Protein AF-A0A099NSU1-F1 (afdb_monomer_lite)

Foldseek 3Di:
DDDDPDPPPPVLLVVLLVLLQCQQQVFDQPDPDPPRSDPSLVVLLVLQPPLVPDDDFLEADEPNSVSSLLSNLVCLLSRNHPSSCVSVLVSLLVCLLRLLRHDYDDCPVVPPPPADSLLQSLLSSLLSNVSNCVSPVVCLVVNLVSLLSSLVPQDPVDPSSVRNVNSNVVNCVVPVVNDDPSSVVSNVVD

Sequence (190 aa):
MDYIGLPNINTRAAAWNKFAQLCANQTSADSRSNKSVGSSFQILFSKLRYSNGIINDGEILKNPELNVLFSICDNCSKFKNECQVDELFPVLIKYLVNSPNFSFRSVSNFKDQDLTPWTKLTNVLTLGLISLAENFPKFGELLLNAFYDYISNLDTDQLYHQFSLVGFLQALIKSPSAINEDVFKLVNSK

Secondary structure (DSSP, 8-state):
---S------HHHHHHHHHHHHHHHHS-TT--STT-S-HHHHHHHTTSGGGGT---TTPEEPHHHHHHHHHHHTTGGG---HHHHHHHHHHHHHHHHHGGG-EES-GGGG-STT--HHHHHHHHHHHHHHHHHHH-GGGHHHHHHHHHHHHHT--TTSHHHHHHHHHHHHHHHH-GGG--HHHHHHHTT-

Radius of gyration: 16.7 Å; chains: 1; bounding box: 51×33×43 Å

Structure (mmCIF, N/CA/C/O backbone):
data_AF-A0A099NSU1-F1
#
_entry.id   AF-A0A099NSU1-F1
#
loop_
_atom_site.group_PDB
_atom_site.id
_atom_site.type_symbol
_atom_site.label_atom_id
_atom_site.label_alt_id
_atom_site.label_comp_id
_atom_site.label_asym_id
_atom_site.label_entity_id
_atom_site.label_seq_id
_atom_site.pdbx_PDB_ins_code
_atom_site.Cartn_x
_atom_site.Cartn_y
_atom_site.Cartn_z
_atom_site.occupancy
_atom_site.B_iso_or_equiv
_atom_site.auth_seq_id
_atom_site.auth_comp_id
_atom_site.auth_asym_id
_atom_site.auth_atom_id
_atom_site.pdbx_PDB_model_num
ATOM 1 N N . MET A 1 1 ? 33.351 1.392 5.959 1.00 33.09 1 MET A N 1
ATOM 2 C CA . MET A 1 1 ? 33.104 0.129 6.677 1.00 33.09 1 MET A CA 1
ATOM 3 C C . MET A 1 1 ? 32.834 0.500 8.116 1.00 33.09 1 MET A C 1
ATOM 5 O O . MET A 1 1 ? 33.777 0.883 8.792 1.00 33.09 1 MET A O 1
ATOM 9 N N . ASP A 1 2 ? 31.576 0.446 8.548 1.00 31.31 2 ASP A N 1
ATOM 10 C CA . ASP A 1 2 ? 31.235 0.640 9.957 1.00 31.31 2 ASP A CA 1
ATOM 11 C C . ASP A 1 2 ? 31.206 -0.733 10.627 1.00 31.31 2 ASP A C 1
ATOM 13 O O . ASP A 1 2 ? 30.345 -1.572 10.359 1.00 31.31 2 ASP A O 1
ATOM 17 N N . TYR A 1 3 ? 32.239 -0.968 11.431 1.00 39.78 3 TYR A N 1
ATOM 18 C CA . TYR A 1 3 ? 32.383 -2.097 12.336 1.00 39.78 3 TYR A CA 1
ATOM 19 C C . TYR A 1 3 ? 31.460 -1.878 13.536 1.00 39.78 3 TYR A C 1
ATOM 21 O O . TYR A 1 3 ? 31.700 -0.969 14.321 1.00 39.78 3 TYR A O 1
ATOM 29 N N . ILE A 1 4 ? 30.413 -2.696 13.639 1.00 39.81 4 ILE A N 1
ATOM 30 C CA . ILE A 1 4 ? 29.744 -3.237 14.838 1.00 39.81 4 ILE A CA 1
ATOM 31 C C . ILE A 1 4 ? 28.486 -3.923 14.291 1.00 39.81 4 ILE A C 1
ATOM 33 O O . ILE A 1 4 ? 27.698 -3.301 13.585 1.00 39.81 4 ILE A O 1
ATOM 37 N N . GLY A 1 5 ? 28.322 -5.214 14.583 1.00 34.16 5 GLY A N 1
ATOM 38 C CA . GLY A 1 5 ? 27.230 -6.077 14.116 1.00 34.16 5 GLY A CA 1
ATOM 39 C C . GLY A 1 5 ? 25.850 -5.733 14.683 1.00 34.16 5 GLY A C 1
ATOM 40 O O . GLY A 1 5 ? 25.159 -6.608 15.195 1.00 34.16 5 GLY A O 1
ATOM 41 N N . LEU A 1 6 ? 25.438 -4.471 14.596 1.00 33.19 6 LEU A N 1
ATOM 42 C CA . LEU A 1 6 ? 24.047 -4.072 14.727 1.00 33.19 6 LEU A CA 1
ATOM 43 C C . LEU A 1 6 ? 23.432 -4.123 13.324 1.00 33.19 6 LEU A C 1
ATOM 45 O O . LEU A 1 6 ? 24.016 -3.550 12.397 1.00 33.19 6 LEU A O 1
ATOM 49 N N . PRO A 1 7 ? 22.276 -4.786 13.126 1.00 42.03 7 PRO A N 1
ATOM 50 C CA . PRO A 1 7 ? 21.552 -4.646 11.872 1.00 42.03 7 PRO A CA 1
ATOM 51 C C . PRO A 1 7 ? 21.383 -3.149 11.624 1.00 42.03 7 PRO A C 1
ATOM 53 O O . PRO A 1 7 ? 21.040 -2.405 12.544 1.00 42.03 7 PRO A O 1
ATOM 56 N N . ASN A 1 8 ? 21.700 -2.698 10.410 1.00 44.91 8 ASN A N 1
ATOM 57 C CA . ASN A 1 8 ? 21.624 -1.296 10.009 1.00 44.91 8 ASN A CA 1
ATOM 58 C C . ASN A 1 8 ? 20.142 -0.894 9.909 1.00 44.91 8 ASN A C 1
ATOM 60 O O . ASN A 1 8 ? 19.591 -0.707 8.825 1.00 44.91 8 ASN A O 1
ATOM 64 N N . ILE A 1 9 ? 19.466 -0.875 11.058 1.00 55.56 9 ILE A N 1
ATOM 65 C CA . ILE A 1 9 ? 18.077 -0.493 11.210 1.00 55.56 9 ILE A CA 1
ATOM 66 C C . ILE A 1 9 ? 18.054 0.988 10.887 1.00 55.56 9 ILE A C 1
ATOM 68 O O . ILE A 1 9 ? 18.652 1.805 11.587 1.00 55.56 9 ILE A O 1
ATOM 72 N N . ASN A 1 10 ? 17.353 1.336 9.814 1.00 74.00 10 ASN A N 1
ATOM 73 C CA . ASN A 1 10 ? 17.023 2.716 9.515 1.00 74.00 10 ASN A CA 1
ATOM 74 C C . ASN A 1 10 ? 16.179 3.256 10.684 1.00 74.00 10 ASN A C 1
ATOM 76 O O . ASN A 1 10 ? 14.961 3.082 10.716 1.00 74.00 10 ASN A O 1
ATOM 80 N N . THR A 1 11 ? 16.832 3.865 11.678 1.00 79.88 11 THR A N 1
ATOM 81 C CA . THR A 1 11 ? 16.230 4.314 12.948 1.00 79.88 11 THR A CA 1
ATOM 82 C C . THR A 1 11 ? 15.035 5.231 12.719 1.00 79.88 11 THR A C 1
ATOM 84 O O . THR A 1 11 ? 14.052 5.178 13.455 1.00 79.88 11 THR A O 1
ATOM 87 N N . ARG A 1 12 ? 15.072 6.016 11.638 1.00 81.88 12 ARG A N 1
ATOM 88 C CA . ARG A 1 12 ? 13.954 6.851 11.200 1.00 81.88 12 ARG A CA 1
ATOM 89 C C . ARG A 1 12 ? 12.760 6.022 10.723 1.00 81.88 12 ARG A C 1
ATOM 91 O O . ARG A 1 12 ? 11.635 6.371 11.057 1.00 81.88 12 ARG A O 1
ATOM 98 N N . ALA A 1 13 ? 12.978 4.959 9.950 1.00 83.94 13 ALA A N 1
ATOM 99 C CA . ALA A 1 13 ? 11.899 4.061 9.528 1.00 83.94 13 ALA A CA 1
ATOM 100 C C . ALA A 1 13 ? 11.282 3.327 10.731 1.00 83.94 13 ALA A C 1
ATOM 102 O O . ALA A 1 13 ? 10.064 3.291 10.864 1.00 83.94 13 ALA A O 1
ATOM 103 N N . ALA A 1 14 ? 12.110 2.842 11.663 1.00 86.31 14 ALA A N 1
ATOM 104 C CA . ALA A 1 14 ? 11.634 2.203 12.891 1.00 86.31 14 ALA A CA 1
ATOM 105 C C . ALA A 1 14 ? 10.808 3.160 13.774 1.00 86.31 14 ALA A C 1
ATOM 107 O O . ALA A 1 14 ? 9.769 2.773 14.312 1.00 86.31 14 ALA A O 1
ATOM 108 N N . ALA A 1 15 ? 11.234 4.423 13.892 1.00 89.00 15 ALA A N 1
ATOM 109 C CA . ALA A 1 15 ? 10.490 5.449 14.619 1.00 89.00 15 ALA A CA 1
ATOM 110 C C . ALA A 1 15 ? 9.125 5.736 13.976 1.00 89.00 15 ALA A C 1
ATOM 112 O O . ALA A 1 15 ? 8.121 5.792 14.686 1.00 89.00 15 ALA A O 1
ATOM 113 N N . TRP A 1 16 ? 9.070 5.863 12.644 1.00 92.81 16 TRP A N 1
ATOM 114 C CA . TRP A 1 16 ? 7.806 6.044 11.926 1.00 92.81 16 TRP A CA 1
ATOM 115 C C . TRP A 1 16 ? 6.871 4.848 12.075 1.00 92.81 16 TRP A C 1
ATOM 117 O O . TRP A 1 16 ? 5.682 5.055 12.300 1.00 92.81 16 TRP A O 1
ATOM 127 N N . ASN A 1 17 ? 7.393 3.621 12.041 1.00 92.56 17 ASN A N 1
ATOM 128 C CA . ASN A 1 17 ? 6.579 2.419 12.213 1.00 92.56 17 ASN A CA 1
ATOM 129 C C . ASN A 1 17 ? 5.955 2.382 13.615 1.00 92.56 17 ASN A C 1
ATOM 131 O O . ASN A 1 17 ? 4.739 2.249 13.759 1.00 92.56 17 ASN A O 1
ATOM 135 N N . LYS A 1 18 ? 6.757 2.643 14.656 1.00 92.44 18 LYS A N 1
ATOM 136 C CA . LYS A 1 18 ? 6.243 2.742 16.028 1.00 92.44 18 LYS A CA 1
ATOM 137 C C . LYS A 1 18 ? 5.216 3.870 16.182 1.00 92.44 18 LYS A C 1
ATOM 139 O O . LYS A 1 18 ? 4.223 3.693 16.884 1.00 92.44 18 LYS A O 1
ATOM 144 N N . PHE A 1 19 ? 5.424 5.012 15.525 1.00 92.25 19 PHE A N 1
ATOM 14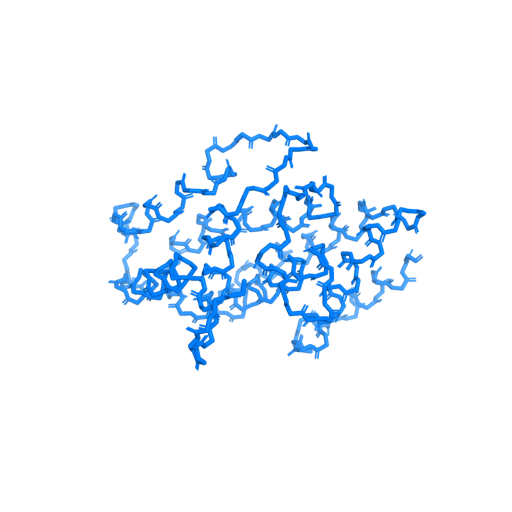5 C CA . PHE A 1 19 ? 4.472 6.124 15.546 1.00 92.25 19 PHE A CA 1
ATOM 146 C C . PHE A 1 19 ? 3.149 5.769 14.848 1.00 92.25 19 PHE A C 1
ATOM 148 O O . PHE A 1 19 ? 2.087 6.007 15.419 1.00 92.25 19 PHE A O 1
ATOM 155 N N . ALA A 1 20 ? 3.201 5.134 13.672 1.00 92.50 20 ALA A N 1
ATOM 156 C CA . ALA A 1 20 ? 2.027 4.647 12.945 1.00 92.50 20 ALA A CA 1
ATOM 157 C C . ALA A 1 20 ? 1.235 3.616 13.757 1.00 92.50 20 ALA A C 1
ATOM 159 O O . ALA A 1 20 ? 0.018 3.733 13.885 1.00 92.50 20 ALA A O 1
ATOM 160 N N . GLN A 1 21 ? 1.927 2.671 14.396 1.00 93.00 21 GLN A N 1
ATOM 161 C CA . GLN A 1 21 ? 1.307 1.699 15.291 1.00 93.00 21 GLN A CA 1
ATOM 162 C C . GLN A 1 21 ? 0.565 2.364 16.459 1.00 93.00 21 GLN A C 1
ATOM 164 O O . GLN A 1 21 ? -0.567 1.992 16.767 1.00 93.00 21 GLN A O 1
ATOM 169 N N . LEU A 1 22 ? 1.203 3.324 17.137 1.00 90.25 22 LEU A N 1
ATOM 170 C CA . LEU A 1 22 ? 0.578 4.040 18.252 1.00 90.25 22 LEU A CA 1
ATOM 171 C C . LEU A 1 22 ? -0.624 4.857 17.778 1.00 90.25 22 LEU A C 1
ATOM 173 O O . LEU A 1 22 ? -1.658 4.843 18.437 1.00 90.25 22 LEU A O 1
ATOM 177 N N . CYS A 1 23 ? -0.509 5.510 16.623 1.00 88.19 23 CYS A N 1
ATOM 178 C CA . CYS A 1 23 ? -1.592 6.272 16.017 1.00 88.19 23 CYS A CA 1
ATOM 179 C C . CYS A 1 23 ? -2.823 5.405 15.718 1.00 88.19 23 CYS A C 1
ATOM 181 O O . CYS A 1 23 ? -3.937 5.792 16.063 1.00 88.19 23 CYS A O 1
ATOM 183 N N . ALA A 1 24 ? -2.624 4.237 15.104 1.00 86.62 24 ALA A N 1
ATOM 184 C CA . ALA A 1 24 ? -3.708 3.317 14.773 1.00 86.62 24 ALA A CA 1
ATOM 185 C C . ALA A 1 24 ? -4.433 2.798 16.032 1.00 86.62 24 ALA A C 1
ATOM 187 O O . ALA A 1 24 ? -5.648 2.629 16.030 1.00 86.62 24 ALA A O 1
ATOM 188 N N . ASN A 1 25 ? -3.691 2.599 17.129 1.00 83.56 25 ASN A N 1
ATOM 189 C CA . ASN A 1 25 ? -4.222 2.058 18.383 1.00 83.56 25 ASN A CA 1
ATOM 190 C C . ASN A 1 25 ? -4.860 3.104 19.314 1.00 83.56 25 ASN A C 1
ATOM 192 O O . ASN A 1 25 ? -5.666 2.738 20.166 1.00 83.56 25 ASN A O 1
ATOM 196 N N . GLN A 1 26 ? -4.457 4.376 19.228 1.00 80.56 26 GLN A N 1
ATOM 197 C CA . GLN A 1 26 ? -4.921 5.431 20.141 1.00 80.56 26 GLN A CA 1
ATOM 198 C C . GLN A 1 26 ? -6.343 5.910 19.839 1.00 80.56 26 GLN A C 1
ATOM 200 O O . GLN A 1 26 ? -7.029 6.392 20.741 1.00 80.56 26 GLN A O 1
ATOM 205 N N . THR A 1 27 ? -6.790 5.794 18.591 1.00 76.38 27 THR A N 1
ATOM 206 C CA . THR A 1 27 ? -8.106 6.279 18.182 1.00 76.38 27 THR A CA 1
ATOM 207 C C . THR A 1 27 ? -9.158 5.190 18.374 1.00 76.38 27 THR A C 1
ATOM 209 O O . THR A 1 27 ? -9.057 4.109 17.800 1.00 76.38 27 THR A O 1
ATOM 212 N N . SER A 1 28 ? -10.180 5.474 19.188 1.00 74.19 28 SER A N 1
ATOM 213 C CA . SER A 1 28 ? -11.297 4.546 19.413 1.00 74.19 28 SER A CA 1
ATOM 214 C C . SER A 1 28 ? -12.055 4.245 18.113 1.00 74.19 28 SER A C 1
ATOM 216 O O . SER A 1 28 ? -12.200 5.116 17.255 1.00 74.19 28 SER A O 1
ATOM 218 N N . ALA A 1 29 ? -12.588 3.029 17.984 1.00 73.94 29 ALA A N 1
ATOM 219 C CA . ALA A 1 29 ? -13.434 2.644 16.854 1.00 73.94 29 ALA A CA 1
ATOM 220 C C . ALA A 1 29 ? -14.745 3.459 16.800 1.00 73.94 29 ALA A C 1
ATOM 222 O O . ALA A 1 29 ? -15.230 3.775 15.719 1.00 73.94 29 ALA A O 1
ATOM 223 N N . ASP A 1 30 ? -15.274 3.871 17.958 1.00 67.25 30 ASP A N 1
ATOM 224 C CA . ASP A 1 30 ? -16.598 4.503 18.074 1.00 67.25 30 ASP A CA 1
ATOM 225 C C . ASP A 1 30 ? -16.605 6.024 17.829 1.00 67.25 30 ASP A C 1
ATOM 227 O O . ASP A 1 30 ? -17.655 6.674 17.872 1.00 67.25 30 ASP A O 1
ATOM 231 N N . SER A 1 31 ? -15.446 6.646 17.600 1.00 65.25 31 SER A N 1
ATOM 232 C CA . SER A 1 31 ? -15.353 8.102 17.476 1.00 65.25 31 SER A CA 1
ATOM 233 C C . SER A 1 31 ? -15.763 8.583 16.071 1.00 65.25 31 SER A C 1
ATOM 235 O O . SER A 1 31 ? -14.959 8.654 15.145 1.00 65.25 31 SER A O 1
ATOM 237 N N . ARG A 1 32 ? -17.043 8.964 15.933 1.00 58.59 32 ARG A N 1
ATOM 238 C CA . ARG A 1 32 ? -17.693 9.390 14.669 1.00 58.59 32 ARG A CA 1
ATOM 239 C C . ARG A 1 32 ? -17.585 10.884 14.307 1.00 58.59 32 ARG A C 1
ATOM 241 O O . ARG A 1 32 ? -18.196 11.322 13.341 1.00 58.59 32 ARG A O 1
ATOM 248 N N . SER A 1 33 ? -16.891 11.714 15.086 1.00 56.69 33 SER A N 1
ATOM 249 C CA . SER A 1 33 ? -16.776 13.158 14.783 1.00 56.69 33 SER A CA 1
ATOM 250 C C . SER A 1 33 ? -15.539 13.442 13.931 1.00 56.69 33 SER A C 1
ATOM 252 O O . SER A 1 33 ? -14.510 12.912 14.287 1.00 56.69 33 SER A O 1
ATOM 254 N N . ASN A 1 34 ? -15.524 14.368 12.965 1.00 49.97 34 ASN A N 1
ATOM 255 C CA . ASN A 1 34 ? -14.285 14.746 12.234 1.00 49.97 34 ASN A CA 1
ATOM 256 C C . ASN A 1 34 ? -13.116 15.239 13.129 1.00 49.97 34 ASN A C 1
ATOM 258 O O . ASN A 1 34 ? -11.979 15.327 12.682 1.00 49.97 34 ASN A O 1
ATOM 262 N N . LYS A 1 35 ? -13.358 15.531 14.418 1.00 53.19 35 LYS A N 1
ATOM 263 C CA . LYS A 1 35 ? -12.306 15.738 15.436 1.00 53.19 35 LYS A CA 1
ATOM 264 C C . LYS A 1 35 ? -11.677 14.425 15.949 1.00 53.19 35 LYS A C 1
ATOM 266 O O . LYS A 1 35 ? -10.815 14.472 16.823 1.00 53.19 35 LYS A O 1
ATOM 271 N N . SER A 1 36 ? -12.117 13.267 15.454 1.00 60.72 36 SER A N 1
ATOM 272 C CA . SER A 1 36 ? -11.824 11.930 15.987 1.00 60.72 36 SER A CA 1
ATOM 273 C C . SER A 1 36 ? -10.508 11.345 15.515 1.00 60.72 36 SER A C 1
ATOM 275 O O . SER A 1 36 ? -9.983 10.470 16.187 1.00 60.72 36 SER A O 1
ATOM 277 N N . VAL A 1 37 ? -9.971 11.820 14.393 1.00 68.81 37 VAL A N 1
ATOM 278 C CA . VAL A 1 37 ? -8.808 11.219 13.725 1.00 68.81 37 VAL A CA 1
ATOM 279 C C . VAL A 1 37 ? -7.532 11.307 14.578 1.00 68.81 37 VAL A C 1
ATOM 281 O O . VAL A 1 37 ? -6.659 10.444 14.482 1.00 68.81 37 VAL A O 1
ATOM 284 N N . GLY A 1 38 ? -7.462 12.296 15.478 1.00 75.56 38 GLY A N 1
ATOM 285 C CA . GLY A 1 38 ? -6.346 12.531 16.395 1.00 75.56 38 GLY A CA 1
ATOM 286 C C . GLY A 1 38 ? -5.193 13.308 15.747 1.00 75.56 38 GLY A C 1
ATOM 287 O O . GLY A 1 38 ? -4.910 13.176 14.557 1.00 75.56 38 GLY A O 1
ATOM 288 N N . SER A 1 39 ? -4.491 14.131 16.531 1.00 83.62 39 SER A N 1
ATOM 289 C CA . SER A 1 39 ? -3.366 14.944 16.036 1.00 83.62 39 SER A CA 1
ATOM 290 C C . SER A 1 39 ? -2.216 14.089 15.492 1.00 83.62 39 SER A C 1
ATOM 292 O O . SER A 1 39 ? -1.603 14.448 14.490 1.00 83.62 39 SER A O 1
ATOM 294 N N . SER A 1 40 ? -1.961 12.930 16.103 1.00 87.12 40 SER A N 1
ATOM 295 C CA . SER A 1 40 ? -0.950 11.966 15.655 1.00 87.12 40 SER A CA 1
ATOM 296 C C . SER A 1 40 ? -1.214 11.456 14.235 1.00 87.12 40 SER A C 1
ATOM 298 O O . SER A 1 40 ? -0.280 11.356 13.438 1.00 87.12 40 SER A O 1
ATOM 300 N N . PHE A 1 41 ? -2.481 11.194 13.896 1.00 88.62 41 PHE A N 1
ATOM 301 C CA . PHE A 1 41 ? -2.867 10.780 12.550 1.00 88.62 41 PHE A CA 1
ATOM 302 C C . PHE A 1 41 ? -2.637 11.896 11.551 1.00 88.62 41 PHE A C 1
ATOM 304 O O . PHE A 1 41 ? -1.991 11.674 10.537 1.00 88.62 41 PHE A O 1
ATOM 311 N N . GLN A 1 42 ? -3.075 13.112 11.872 1.00 88.69 42 GLN A N 1
ATOM 312 C CA . GLN A 1 42 ? -2.882 14.266 10.997 1.00 88.69 42 GLN A CA 1
ATOM 313 C C . GLN A 1 42 ? -1.388 14.552 10.747 1.00 88.69 42 GLN A C 1
ATOM 315 O O . GLN A 1 42 ? -0.989 14.917 9.639 1.00 88.69 42 GLN A O 1
ATOM 320 N N . ILE A 1 43 ? -0.519 14.297 11.734 1.00 89.88 43 ILE A N 1
ATOM 321 C CA . ILE A 1 43 ? 0.940 14.367 11.552 1.00 89.88 43 ILE A CA 1
ATOM 322 C C . ILE A 1 43 ? 1.442 13.303 10.569 1.00 89.88 43 ILE A C 1
ATOM 324 O O . ILE A 1 43 ? 2.264 13.638 9.722 1.00 89.88 43 ILE A O 1
ATOM 328 N N . LEU A 1 44 ? 0.985 12.049 10.662 1.00 90.06 44 LEU A N 1
ATOM 329 C CA . LEU A 1 44 ? 1.338 10.995 9.694 1.00 90.06 44 LEU A CA 1
ATOM 330 C C . LEU A 1 44 ? 0.813 11.324 8.300 1.00 90.06 44 LEU A C 1
ATOM 332 O O . LEU A 1 44 ? 1.569 11.325 7.332 1.00 90.06 44 LEU A O 1
ATOM 336 N N . PHE A 1 45 ? -0.477 11.629 8.225 1.00 90.12 45 PHE A N 1
ATOM 337 C CA . PHE A 1 45 ? -1.212 11.841 6.992 1.00 90.12 45 PHE A CA 1
ATOM 338 C C . PHE A 1 45 ? -0.643 13.021 6.204 1.00 90.12 45 PHE A C 1
ATOM 340 O O . PHE A 1 45 ? -0.345 12.871 5.027 1.00 90.12 45 PHE A O 1
ATOM 347 N N . SER A 1 46 ? -0.327 14.137 6.871 1.00 90.19 46 SER A N 1
ATOM 348 C CA . SER A 1 46 ? 0.294 15.315 6.239 1.00 90.19 46 SER A CA 1
ATOM 349 C C . SER A 1 46 ? 1.696 15.087 5.654 1.00 90.19 46 SER A C 1
ATOM 351 O O . SER A 1 46 ? 2.221 15.965 4.965 1.00 90.19 46 SER A O 1
ATOM 353 N N . LYS A 1 47 ? 2.345 13.943 5.923 1.00 90.19 47 LYS A N 1
ATOM 354 C CA . LYS A 1 47 ? 3.609 13.566 5.264 1.00 90.19 47 LYS A CA 1
ATOM 355 C C . LYS A 1 47 ? 3.406 12.874 3.921 1.00 90.19 47 LYS A C 1
ATOM 357 O O . LYS A 1 47 ? 4.387 12.722 3.194 1.00 90.19 47 LYS A O 1
ATOM 362 N N . LEU A 1 48 ? 2.182 12.463 3.599 1.00 90.25 48 LEU A N 1
ATOM 363 C CA . LEU A 1 48 ? 1.834 11.873 2.316 1.00 90.25 48 LEU A CA 1
ATOM 364 C C . LEU A 1 48 ? 1.475 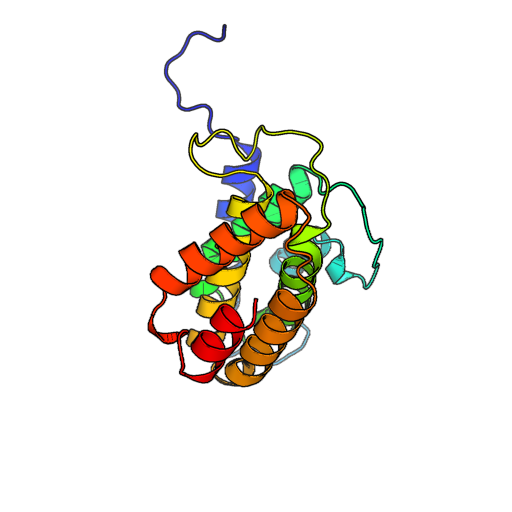12.982 1.329 1.00 90.25 48 LEU A C 1
ATOM 366 O O . LEU A 1 48 ? 0.595 13.791 1.596 1.00 90.25 48 LEU A O 1
ATOM 370 N N . ARG A 1 49 ? 2.115 13.026 0.158 1.00 86.62 49 ARG A N 1
ATOM 371 C CA .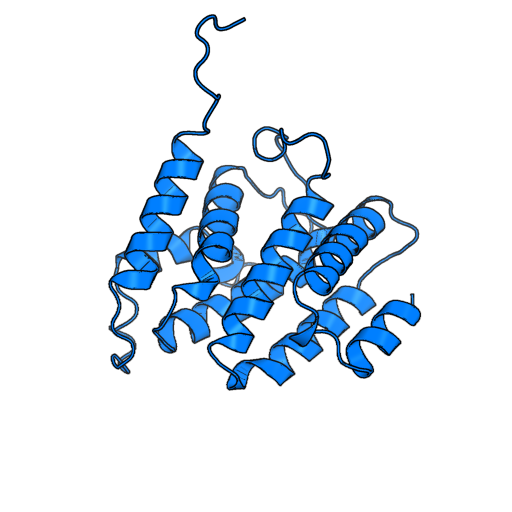 ARG A 1 49 ? 1.879 14.103 -0.823 1.00 86.62 49 ARG A CA 1
ATOM 372 C C . ARG A 1 49 ? 0.418 14.208 -1.269 1.00 86.62 49 ARG A C 1
ATOM 374 O O . ARG A 1 49 ? -0.093 15.307 -1.467 1.00 86.62 49 ARG A O 1
ATOM 381 N N . TYR A 1 50 ? -0.268 13.070 -1.372 1.00 82.31 50 TYR A N 1
ATOM 382 C CA . TYR A 1 50 ? -1.653 13.021 -1.830 1.00 82.31 50 TYR A CA 1
ATOM 383 C C . TYR A 1 50 ? -2.678 13.365 -0.739 1.00 82.31 50 TYR A C 1
ATOM 385 O O . TYR A 1 50 ? -3.857 13.488 -1.074 1.00 82.31 50 TYR A O 1
ATOM 393 N N . SER A 1 51 ? -2.262 13.587 0.519 1.00 79.19 51 SER A N 1
ATOM 394 C CA . SER A 1 51 ? -3.166 14.054 1.586 1.00 79.19 51 SER A CA 1
ATOM 395 C C . SER A 1 51 ? -3.720 15.449 1.303 1.00 79.19 51 SER A C 1
ATOM 397 O O . SER A 1 51 ? -4.827 15.777 1.712 1.00 79.19 51 SER A O 1
ATOM 399 N N . ASN A 1 52 ? -2.952 16.266 0.578 1.00 74.56 52 ASN A N 1
ATOM 400 C CA . ASN A 1 52 ? -3.280 17.663 0.295 1.00 74.56 52 ASN A CA 1
ATOM 401 C C . ASN A 1 52 ? -3.775 17.872 -1.147 1.00 74.56 52 ASN A C 1
ATOM 403 O O . ASN A 1 52 ? -3.852 19.006 -1.610 1.00 74.56 52 ASN A O 1
ATOM 407 N N . GLY A 1 53 ? -4.069 16.792 -1.882 1.00 63.31 53 GLY A N 1
ATOM 408 C CA . GLY A 1 53 ? -4.626 16.863 -3.237 1.00 63.31 53 GLY A CA 1
ATOM 409 C C . GLY A 1 53 ? -3.653 17.268 -4.353 1.00 63.31 53 GLY A C 1
ATOM 410 O O . GLY A 1 53 ? -4.095 17.423 -5.486 1.00 63.31 53 GLY A O 1
ATOM 411 N N . ILE A 1 54 ? -2.352 17.411 -4.079 1.00 57.53 54 ILE A N 1
ATOM 412 C CA . ILE A 1 54 ? -1.352 17.758 -5.103 1.00 57.53 54 ILE A CA 1
ATOM 413 C C . ILE A 1 54 ? -0.963 16.497 -5.886 1.00 57.53 54 ILE A C 1
ATOM 415 O O . ILE A 1 54 ? -0.516 15.509 -5.298 1.00 57.53 54 ILE A O 1
ATOM 419 N N . ILE A 1 55 ? -1.127 16.541 -7.210 1.00 55.12 55 ILE A N 1
ATOM 420 C CA . ILE A 1 55 ? -0.747 15.481 -8.151 1.00 55.12 55 ILE A CA 1
ATOM 421 C C . ILE A 1 55 ? 0.351 16.050 -9.044 1.00 55.12 55 ILE A C 1
ATOM 423 O O . ILE A 1 55 ? 0.077 16.895 -9.887 1.00 55.12 55 ILE A O 1
ATOM 427 N N . ASN A 1 56 ? 1.584 15.596 -8.836 1.00 56.22 56 ASN A N 1
ATOM 428 C CA . ASN A 1 56 ? 2.675 15.849 -9.766 1.00 56.22 56 ASN A CA 1
ATOM 429 C C . ASN A 1 56 ? 3.150 14.492 -10.290 1.00 56.22 56 ASN A C 1
ATOM 431 O O . ASN A 1 56 ? 3.830 13.744 -9.577 1.00 56.22 56 ASN A O 1
ATOM 435 N N . ASP A 1 57 ? 2.740 14.170 -11.513 1.00 54.41 57 ASP A N 1
ATOM 436 C CA . ASP A 1 57 ? 3.145 12.950 -12.207 1.00 54.41 57 ASP A CA 1
ATOM 437 C C . ASP A 1 57 ? 4.659 12.963 -12.471 1.00 54.41 57 ASP A C 1
ATOM 439 O O . ASP A 1 57 ? 5.258 14.006 -12.739 1.00 54.41 57 ASP A O 1
ATOM 443 N N . GLY A 1 58 ? 5.306 11.800 -12.344 1.00 58.19 58 GLY A N 1
ATOM 444 C CA . GLY A 1 58 ? 6.748 11.644 -12.579 1.00 58.19 58 GLY A CA 1
ATOM 445 C C . GLY A 1 58 ? 7.664 12.177 -11.468 1.00 58.19 58 GLY A C 1
ATOM 446 O O . GLY A 1 58 ? 8.885 12.227 -11.637 1.00 58.19 58 GLY A O 1
ATOM 447 N N . GLU A 1 59 ? 7.123 12.573 -10.313 1.00 71.56 59 GLU A N 1
ATOM 448 C CA . GLU A 1 59 ? 7.956 13.051 -9.215 1.00 71.56 59 GLU A CA 1
ATOM 449 C C . GLU A 1 59 ? 8.725 11.944 -8.484 1.00 71.56 59 GLU A C 1
ATOM 451 O O . GLU A 1 59 ? 8.303 10.798 -8.323 1.00 71.56 59 GLU A O 1
ATOM 456 N N . ILE A 1 60 ? 9.880 12.343 -7.955 1.00 83.38 60 ILE A N 1
ATOM 457 C CA . ILE A 1 60 ? 10.729 11.487 -7.139 1.00 83.38 60 ILE A CA 1
ATOM 458 C C . ILE A 1 60 ? 10.068 11.256 -5.775 1.00 83.38 60 ILE A C 1
ATOM 460 O O . ILE A 1 60 ? 9.882 12.196 -4.987 1.00 83.38 60 ILE A O 1
ATOM 464 N N . LEU A 1 61 ? 9.808 9.991 -5.451 1.00 84.81 61 LEU A N 1
ATOM 465 C CA . LEU A 1 61 ? 9.351 9.580 -4.132 1.00 84.81 61 LEU A CA 1
ATOM 466 C C . LEU A 1 61 ? 10.543 9.564 -3.162 1.00 84.81 61 LEU A C 1
ATOM 468 O O . LEU A 1 61 ? 11.538 8.857 -3.350 1.00 84.81 61 LEU A O 1
ATOM 472 N N . LYS A 1 62 ? 10.491 10.420 -2.135 1.00 84.50 62 LYS A N 1
ATOM 473 C CA . LYS A 1 62 ? 11.627 10.661 -1.228 1.00 84.50 62 LYS A CA 1
ATOM 474 C C . LYS A 1 62 ? 11.616 9.665 -0.064 1.00 84.50 62 LYS A C 1
ATOM 476 O O . LYS A 1 62 ? 10.561 9.317 0.454 1.00 84.50 62 LYS A O 1
ATOM 481 N N . ASN A 1 63 ? 12.797 9.300 0.444 1.00 82.62 63 ASN A N 1
ATOM 482 C CA . ASN A 1 63 ? 12.937 8.364 1.574 1.00 82.62 63 ASN A CA 1
ATOM 483 C C . ASN A 1 63 ? 12.074 8.690 2.813 1.00 82.62 63 ASN A C 1
ATOM 485 O O . ASN A 1 63 ? 11.535 7.753 3.397 1.00 82.62 63 ASN A O 1
ATOM 489 N N . PRO A 1 64 ? 11.918 9.958 3.259 1.00 84.75 64 PRO A N 1
ATOM 490 C CA . PRO A 1 64 ? 11.061 10.260 4.405 1.00 84.75 64 PRO A CA 1
ATOM 491 C C . PRO A 1 64 ? 9.590 9.911 4.166 1.00 84.75 64 PRO A C 1
ATOM 493 O O . PRO A 1 64 ? 8.948 9.379 5.063 1.00 84.75 64 PRO A O 1
ATOM 496 N N . GLU A 1 65 ? 9.086 10.179 2.964 1.00 88.06 65 GLU A N 1
ATOM 497 C CA . GLU A 1 65 ? 7.714 9.864 2.565 1.00 88.06 65 GLU A CA 1
ATOM 498 C C . GLU A 1 65 ? 7.519 8.353 2.438 1.00 88.06 65 GLU A C 1
ATOM 500 O O . GLU A 1 65 ? 6.576 7.816 3.004 1.00 88.06 65 GLU A O 1
ATOM 505 N N . LEU A 1 66 ? 8.469 7.650 1.809 1.00 89.12 66 LEU A N 1
ATOM 506 C CA . LEU A 1 66 ? 8.480 6.184 1.746 1.00 89.12 66 LEU A CA 1
ATOM 507 C C . LEU A 1 66 ? 8.437 5.535 3.128 1.00 89.12 66 LEU A C 1
ATOM 509 O O . LEU A 1 66 ? 7.694 4.585 3.339 1.00 89.12 66 LEU A O 1
ATOM 513 N N . ASN A 1 67 ? 9.221 6.050 4.079 1.00 89.31 67 ASN A N 1
ATOM 514 C CA . ASN A 1 67 ? 9.230 5.519 5.438 1.00 89.31 67 ASN A CA 1
ATOM 515 C C . ASN A 1 67 ? 7.854 5.641 6.092 1.00 89.31 67 ASN A C 1
ATOM 517 O O . ASN A 1 67 ? 7.425 4.705 6.761 1.00 89.31 67 ASN A O 1
ATOM 521 N N . VAL A 1 68 ? 7.176 6.777 5.907 1.00 92.31 68 VAL A N 1
ATOM 522 C CA . VAL A 1 68 ? 5.822 6.985 6.433 1.00 92.31 68 VAL A CA 1
ATOM 523 C C . VAL A 1 68 ? 4.828 6.076 5.721 1.00 92.31 68 VAL A C 1
ATOM 525 O O . VAL A 1 68 ? 4.070 5.384 6.390 1.00 92.31 68 VAL A O 1
ATOM 528 N N . LEU A 1 69 ? 4.873 6.020 4.389 1.00 93.44 69 LEU A N 1
ATOM 529 C CA . LEU A 1 69 ? 3.976 5.200 3.580 1.00 93.44 69 LEU A CA 1
ATOM 530 C C . LEU A 1 69 ? 4.067 3.715 3.952 1.00 93.44 69 LEU A C 1
ATOM 532 O O . LEU A 1 69 ? 3.044 3.091 4.220 1.00 93.44 69 LEU A O 1
ATOM 536 N N . PHE A 1 70 ? 5.283 3.168 4.047 1.00 93.06 70 PHE A N 1
ATOM 537 C CA . PHE A 1 70 ? 5.499 1.784 4.479 1.00 93.06 70 PHE A CA 1
ATOM 538 C C . PHE A 1 70 ? 5.045 1.566 5.919 1.00 93.06 70 PHE A C 1
ATOM 540 O O . PHE A 1 70 ? 4.327 0.615 6.192 1.00 93.06 70 PHE A O 1
ATOM 547 N N . SER A 1 71 ? 5.367 2.493 6.825 1.00 93.50 71 SER A N 1
ATOM 548 C CA . SER A 1 71 ? 4.924 2.414 8.222 1.00 93.50 71 SER A CA 1
ATOM 549 C C . SER A 1 71 ? 3.404 2.383 8.361 1.00 93.50 71 SER A C 1
ATOM 551 O O . SER A 1 71 ? 2.883 1.680 9.221 1.00 93.50 71 SER A O 1
ATOM 553 N N . ILE A 1 72 ? 2.690 3.147 7.536 1.00 94.94 72 ILE A N 1
ATOM 554 C CA . ILE A 1 72 ? 1.228 3.145 7.495 1.00 94.94 72 ILE A CA 1
ATOM 555 C C . ILE A 1 72 ? 0.721 1.798 6.976 1.00 94.94 72 ILE A C 1
ATOM 557 O O . ILE A 1 72 ? -0.086 1.169 7.655 1.00 94.94 72 ILE A O 1
ATOM 561 N N . CYS A 1 73 ? 1.224 1.338 5.826 1.00 95.44 73 CYS A N 1
ATOM 562 C CA . CYS A 1 73 ? 0.786 0.087 5.204 1.00 95.44 73 CYS A CA 1
ATOM 563 C C . CYS A 1 73 ? 1.027 -1.130 6.112 1.00 95.44 73 CYS A C 1
ATOM 565 O O . CYS A 1 73 ? 0.128 -1.946 6.300 1.00 95.44 73 CYS A O 1
ATOM 567 N N . ASP A 1 74 ? 2.192 -1.198 6.765 1.00 93.44 74 ASP A N 1
ATOM 568 C CA . ASP A 1 74 ? 2.547 -2.253 7.727 1.00 93.44 74 ASP A CA 1
ATOM 569 C C . ASP A 1 74 ? 1.610 -2.293 8.949 1.00 93.44 74 ASP A C 1
ATOM 571 O O . ASP A 1 74 ? 1.539 -3.295 9.665 1.00 93.44 74 ASP A O 1
ATOM 575 N N . ASN A 1 75 ? 0.907 -1.192 9.227 1.00 94.50 75 ASN A N 1
ATOM 576 C CA . ASN A 1 75 ? -0.004 -1.060 10.359 1.00 94.50 75 ASN A CA 1
ATOM 577 C C . ASN A 1 75 ? -1.480 -0.942 9.940 1.00 94.50 75 ASN A C 1
ATOM 579 O O . ASN A 1 75 ? -2.315 -0.747 10.822 1.00 94.50 75 ASN A O 1
ATOM 583 N N . CYS A 1 76 ? -1.825 -1.108 8.655 1.00 93.69 76 CYS A N 1
ATOM 584 C CA . CYS A 1 76 ? -3.200 -1.034 8.138 1.00 93.69 76 CYS A CA 1
ATOM 585 C C . CYS A 1 76 ? -4.191 -1.901 8.935 1.00 93.69 76 CYS A C 1
ATOM 587 O O . CYS A 1 76 ? -5.251 -1.419 9.325 1.00 93.69 76 CYS A O 1
ATOM 589 N N . SER A 1 77 ? -3.802 -3.126 9.299 1.00 91.12 77 SER A N 1
ATOM 590 C CA . SER A 1 77 ? -4.626 -4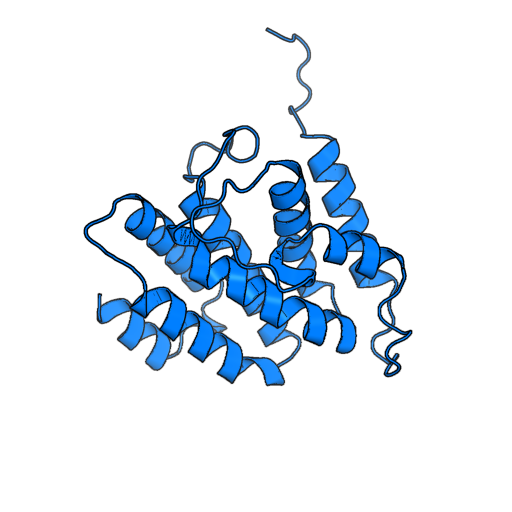.049 10.097 1.00 91.12 77 SER A CA 1
ATOM 591 C C . SER A 1 77 ? -4.969 -3.547 11.506 1.00 91.12 77 SER A C 1
ATOM 593 O O . SER A 1 77 ? -5.897 -4.054 12.136 1.00 91.12 77 SER A O 1
ATOM 595 N N . LYS A 1 78 ? -4.225 -2.560 12.021 1.00 92.00 78 LYS A N 1
ATOM 596 C CA . LYS A 1 78 ? -4.417 -1.982 13.358 1.00 92.00 78 LYS A CA 1
ATOM 597 C C . LYS A 1 78 ? -5.328 -0.758 13.352 1.00 92.00 78 LYS A C 1
ATOM 599 O O . LYS A 1 78 ? -5.776 -0.362 14.425 1.00 92.00 78 LYS A O 1
ATOM 604 N N . PHE A 1 79 ? -5.597 -0.152 12.193 1.00 90.38 79 PHE A N 1
ATOM 605 C CA . PHE A 1 79 ? -6.542 0.959 12.104 1.00 90.38 79 PHE A CA 1
ATOM 606 C C . PHE A 1 79 ? -7.959 0.426 12.310 1.00 90.38 79 PHE A C 1
ATOM 608 O O . PHE A 1 79 ? -8.438 -0.396 11.535 1.00 90.38 79 PHE A O 1
ATOM 615 N N . LYS A 1 80 ? -8.615 0.881 13.380 1.00 88.00 80 LYS A N 1
ATOM 616 C CA . LYS A 1 80 ? -9.985 0.476 13.746 1.00 88.00 80 LYS A CA 1
ATOM 617 C C . LYS A 1 80 ? -10.998 1.610 13.641 1.00 88.00 80 LYS A C 1
ATOM 619 O O . LYS A 1 80 ? -12.196 1.367 13.727 1.00 88.00 80 LYS A O 1
ATOM 624 N N . ASN A 1 81 ? -10.527 2.843 13.487 1.00 88.56 81 ASN A N 1
ATOM 625 C CA . ASN A 1 81 ? -11.384 4.005 13.355 1.00 88.56 81 ASN A CA 1
ATOM 626 C C . ASN A 1 81 ? -11.758 4.225 11.889 1.00 88.56 81 ASN A C 1
ATOM 628 O O . ASN A 1 81 ? -10.889 4.412 11.041 1.00 88.56 81 ASN A O 1
ATOM 632 N N . GLU A 1 82 ? -13.054 4.244 11.610 1.00 89.00 82 GLU A N 1
ATOM 633 C CA . GLU A 1 82 ? -13.568 4.371 10.248 1.00 89.00 82 GLU A CA 1
ATOM 634 C C . GLU A 1 82 ? -13.185 5.709 9.597 1.00 89.00 82 GLU A C 1
ATOM 636 O O . GLU A 1 82 ? -12.757 5.710 8.449 1.00 89.00 82 GLU A O 1
ATOM 641 N N . CYS A 1 83 ? -13.210 6.827 10.337 1.00 88.44 83 CYS A N 1
ATOM 642 C CA . CYS A 1 83 ? -12.819 8.143 9.812 1.00 88.44 83 CYS A CA 1
ATOM 643 C C . CYS A 1 83 ? -11.344 8.190 9.373 1.00 88.44 83 CYS A C 1
ATOM 645 O O . CYS A 1 83 ? -11.025 8.775 8.341 1.00 88.44 83 CYS A O 1
ATOM 647 N N . GLN A 1 84 ? -10.437 7.549 10.126 1.00 89.75 84 GLN A N 1
ATOM 648 C CA . GLN A 1 84 ? -9.029 7.404 9.726 1.00 89.75 84 GLN A CA 1
ATOM 649 C C . GLN A 1 84 ? -8.905 6.665 8.395 1.00 89.75 84 GLN A C 1
ATOM 651 O O . GLN A 1 84 ? -8.110 7.052 7.539 1.00 89.75 84 GLN A O 1
ATOM 656 N N . VAL A 1 85 ? -9.682 5.596 8.223 1.00 92.19 85 VAL A N 1
ATOM 657 C CA . VAL A 1 85 ? -9.638 4.784 7.006 1.00 92.19 85 VAL A CA 1
ATOM 658 C C . VAL A 1 85 ? -10.298 5.507 5.833 1.00 92.19 85 VAL A C 1
ATOM 660 O O . VAL A 1 85 ? -9.751 5.457 4.737 1.00 92.19 85 VAL A O 1
ATOM 663 N N . ASP A 1 86 ? -11.378 6.256 6.058 1.00 92.06 86 ASP A N 1
ATOM 664 C CA . ASP A 1 86 ? -12.018 7.104 5.043 1.00 92.06 86 ASP A CA 1
ATOM 665 C C . ASP A 1 86 ? -11.051 8.143 4.452 1.00 92.06 86 ASP A C 1
ATOM 667 O O . ASP A 1 86 ? -11.061 8.379 3.244 1.00 92.06 86 ASP A O 1
ATOM 671 N N . GLU A 1 87 ? -10.178 8.735 5.276 1.00 91.12 87 GLU A N 1
ATOM 672 C CA . GLU A 1 87 ? -9.131 9.650 4.800 1.00 91.12 87 GLU A CA 1
ATOM 673 C C . GLU A 1 87 ? -7.971 8.903 4.121 1.00 91.12 87 GLU A C 1
ATOM 675 O O . GLU A 1 87 ? -7.429 9.350 3.104 1.00 91.12 87 GLU A O 1
ATOM 680 N N . LEU A 1 88 ? -7.574 7.754 4.673 1.00 93.25 88 LEU A N 1
ATOM 681 C CA . LEU A 1 88 ? -6.372 7.046 4.249 1.00 93.25 88 LEU A CA 1
ATOM 682 C C . LEU A 1 88 ? -6.551 6.253 2.951 1.00 93.25 88 LEU A C 1
ATOM 684 O O . LEU A 1 88 ? -5.665 6.262 2.092 1.00 93.25 88 LEU A O 1
ATOM 688 N N . PHE A 1 89 ? -7.677 5.557 2.809 1.00 95.19 89 PHE A N 1
ATOM 689 C CA . PHE A 1 89 ? -7.910 4.603 1.726 1.00 95.19 89 PHE A CA 1
ATOM 690 C C . PHE A 1 89 ? -7.782 5.249 0.334 1.00 95.19 89 PHE A C 1
ATOM 692 O O . PHE A 1 89 ? -6.998 4.749 -0.480 1.00 95.19 89 PHE A O 1
ATOM 699 N N . PRO A 1 90 ? -8.413 6.411 0.053 1.00 93.88 90 PRO A N 1
ATOM 700 C CA . PRO A 1 90 ? -8.279 7.074 -1.246 1.00 93.88 90 PRO A CA 1
ATOM 701 C C . PRO A 1 90 ? -6.851 7.559 -1.530 1.00 93.88 90 PRO A C 1
ATOM 703 O O . PRO A 1 90 ? -6.422 7.610 -2.683 1.00 93.88 90 PRO A O 1
ATOM 706 N N . VAL A 1 91 ? -6.093 7.919 -0.489 1.00 93.81 91 VAL A N 1
ATOM 707 C CA . VAL A 1 91 ? -4.692 8.338 -0.624 1.00 93.81 91 VAL A CA 1
ATOM 708 C C . VAL A 1 91 ? -3.802 7.160 -1.010 1.00 93.81 91 VAL A C 1
ATOM 710 O O . VAL A 1 91 ? -2.974 7.298 -1.911 1.00 93.81 91 VAL A O 1
ATOM 713 N N . LEU A 1 92 ? -3.987 5.996 -0.384 1.00 95.56 92 LEU A N 1
ATOM 714 C CA . LEU A 1 92 ? -3.229 4.789 -0.720 1.00 95.56 92 LEU A CA 1
ATOM 715 C C . LEU A 1 92 ? -3.538 4.284 -2.137 1.00 95.56 92 LEU A C 1
ATOM 717 O O . LEU A 1 92 ? -2.610 3.885 -2.839 1.00 95.56 92 LEU A O 1
ATOM 721 N N . ILE A 1 93 ? -4.792 4.385 -2.598 1.00 95.00 93 ILE A N 1
ATOM 722 C CA . ILE A 1 93 ? -5.158 4.083 -3.995 1.00 95.00 93 ILE A CA 1
ATOM 723 C C . ILE A 1 93 ? -4.348 4.938 -4.969 1.00 95.00 93 ILE A C 1
ATOM 725 O O . ILE A 1 93 ? -3.772 4.412 -5.919 1.00 95.00 93 ILE A O 1
ATOM 729 N N . LYS A 1 94 ? -4.242 6.250 -4.719 1.00 92.62 94 LYS A N 1
ATOM 730 C CA . LYS A 1 94 ? -3.456 7.146 -5.581 1.00 92.62 94 LYS A CA 1
ATOM 731 C C . LYS A 1 94 ? -1.989 6.730 -5.650 1.00 92.62 94 LYS A C 1
ATOM 733 O O . LYS A 1 94 ? -1.401 6.796 -6.726 1.00 92.62 94 LYS A O 1
ATOM 738 N N . TYR A 1 95 ? -1.403 6.278 -4.539 1.00 93.69 95 TYR A N 1
ATOM 739 C CA . TYR A 1 95 ? -0.050 5.719 -4.560 1.00 93.69 95 TYR A CA 1
ATOM 740 C C . TYR A 1 95 ? 0.032 4.411 -5.346 1.00 93.69 95 TYR A C 1
ATOM 742 O O . TYR A 1 95 ? 1.013 4.228 -6.058 1.00 93.69 95 TYR A O 1
ATOM 750 N N . LEU A 1 96 ? -0.957 3.517 -5.237 1.00 95.06 96 LEU A N 1
ATOM 751 C CA . LEU A 1 96 ? -0.966 2.250 -5.972 1.00 95.06 96 LEU A CA 1
ATOM 752 C C . LEU A 1 96 ? -1.030 2.495 -7.481 1.00 95.06 96 LEU A C 1
ATOM 754 O O . LEU A 1 96 ? -0.160 2.021 -8.208 1.00 95.06 96 LEU A O 1
ATOM 758 N N . VAL A 1 97 ? -2.005 3.284 -7.937 1.00 92.75 97 VAL A N 1
ATOM 759 C CA . VAL A 1 97 ? -2.218 3.574 -9.364 1.00 92.75 97 VAL A CA 1
ATOM 760 C C . VAL A 1 97 ? -0.997 4.260 -9.985 1.00 92.75 97 VAL A C 1
ATOM 762 O O . VAL A 1 97 ? -0.600 3.925 -11.094 1.00 92.75 97 VAL A O 1
ATOM 765 N N . ASN A 1 98 ? -0.337 5.159 -9.247 1.00 91.06 98 ASN A N 1
ATOM 766 C CA . ASN A 1 98 ? 0.873 5.841 -9.716 1.00 91.06 98 ASN A CA 1
ATOM 767 C C . ASN A 1 98 ? 2.175 5.077 -9.438 1.00 91.06 98 ASN A C 1
ATOM 769 O O . ASN A 1 98 ? 3.242 5.526 -9.858 1.00 91.06 98 ASN A O 1
ATOM 773 N N . SER A 1 99 ? 2.118 3.936 -8.742 1.00 91.69 99 SER A N 1
ATOM 774 C CA . SER A 1 99 ? 3.314 3.201 -8.319 1.00 91.69 99 SER A CA 1
ATOM 775 C C . SER A 1 99 ? 4.285 2.836 -9.448 1.00 91.69 99 SER A C 1
ATOM 777 O O . SER A 1 99 ? 5.490 2.935 -9.197 1.00 91.69 99 SER A O 1
ATOM 779 N N . PRO A 1 100 ? 3.839 2.501 -10.680 1.00 91.88 100 PRO A N 1
ATOM 780 C CA . PRO A 1 100 ? 4.752 2.254 -11.793 1.00 91.88 100 PRO A CA 1
ATOM 781 C C . PRO A 1 100 ? 5.533 3.509 -12.208 1.00 91.88 100 PRO A C 1
ATOM 783 O O . PRO A 1 100 ? 6.712 3.425 -12.529 1.00 91.88 100 PRO A O 1
ATOM 786 N N . ASN A 1 101 ? 4.911 4.687 -12.123 1.00 90.69 101 ASN A N 1
ATOM 787 C CA . ASN A 1 101 ? 5.432 5.938 -12.679 1.00 90.69 101 ASN A CA 1
ATOM 788 C C . ASN A 1 101 ? 6.380 6.693 -11.731 1.00 90.69 101 ASN A C 1
ATOM 790 O O . ASN A 1 101 ? 6.950 7.721 -12.107 1.00 90.69 101 ASN A O 1
ATOM 794 N N . PHE A 1 102 ? 6.557 6.229 -10.490 1.00 89.31 102 PHE A N 1
ATOM 795 C CA . PHE A 1 102 ? 7.457 6.894 -9.552 1.00 89.31 102 PHE A CA 1
ATOM 796 C C . PHE A 1 102 ? 8.928 6.660 -9.882 1.00 89.31 102 PHE A C 1
ATOM 798 O O . PHE A 1 102 ? 9.362 5.566 -10.236 1.00 89.31 102 PHE A O 1
ATOM 805 N N . SER A 1 103 ? 9.719 7.703 -9.640 1.00 87.12 103 SER A N 1
ATOM 806 C CA . SER A 1 103 ? 11.178 7.624 -9.609 1.00 87.12 103 SER A CA 1
ATOM 807 C C . SER A 1 103 ? 11.696 7.592 -8.171 1.00 87.12 103 SER A C 1
ATOM 809 O O . SER A 1 103 ? 11.123 8.206 -7.270 1.00 87.12 103 SER A O 1
ATOM 811 N N . PHE A 1 104 ? 12.832 6.931 -7.944 1.00 84.31 104 PHE A N 1
ATOM 812 C CA . PHE A 1 104 ? 13.410 6.752 -6.609 1.00 84.31 104 PHE A CA 1
ATOM 813 C C . PHE A 1 104 ? 14.815 7.352 -6.533 1.00 84.31 104 PHE A C 1
ATOM 815 O O . PHE A 1 104 ? 15.686 7.030 -7.334 1.00 84.31 104 PHE A O 1
ATOM 822 N N . ARG A 1 105 ? 15.060 8.226 -5.545 1.00 69.94 105 ARG A N 1
ATOM 823 C CA . ARG A 1 105 ? 16.366 8.902 -5.380 1.00 69.94 105 ARG A CA 1
ATOM 824 C C . ARG A 1 105 ? 17.428 8.039 -4.702 1.00 69.94 105 ARG A C 1
ATOM 826 O O . ARG A 1 105 ? 18.613 8.315 -4.840 1.00 69.94 105 ARG A O 1
ATOM 833 N N . SER A 1 106 ? 17.019 7.078 -3.877 1.00 62.19 106 SER A N 1
ATOM 834 C CA . SER A 1 106 ? 17.933 6.309 -3.034 1.00 62.19 106 SER A CA 1
ATOM 835 C C . SER A 1 106 ? 17.368 4.930 -2.716 1.00 62.19 106 SER A C 1
ATOM 837 O O . SER A 1 106 ? 16.213 4.789 -2.323 1.00 62.19 106 SER A O 1
ATOM 839 N N . VAL A 1 107 ? 18.227 3.917 -2.832 1.00 60.56 107 VAL A N 1
ATOM 840 C CA . VAL A 1 107 ? 17.893 2.498 -2.636 1.00 60.56 107 VAL A CA 1
ATOM 841 C C . VAL A 1 107 ? 17.977 2.090 -1.151 1.00 60.56 107 VAL A C 1
ATOM 843 O O . VAL A 1 107 ? 17.818 0.927 -0.806 1.00 60.56 107 VAL A O 1
ATOM 846 N N . SER A 1 108 ? 18.224 3.023 -0.216 1.00 62.53 108 SER A N 1
ATOM 847 C CA . SER A 1 108 ? 18.476 2.675 1.196 1.00 62.53 108 SER A CA 1
ATOM 848 C C . SER A 1 108 ? 17.301 1.978 1.891 1.00 62.53 108 SER A C 1
ATOM 850 O O . SER A 1 108 ? 17.525 1.208 2.819 1.00 62.53 108 SER A O 1
ATOM 852 N N . ASN A 1 109 ? 16.069 2.243 1.447 1.00 57.75 109 ASN A N 1
ATOM 853 C CA . ASN A 1 109 ? 14.851 1.584 1.938 1.00 57.75 109 ASN A CA 1
ATOM 854 C C . ASN A 1 109 ? 14.591 0.217 1.270 1.00 57.75 109 ASN A C 1
ATOM 856 O O . ASN A 1 109 ? 13.675 -0.509 1.659 1.00 57.75 109 ASN A O 1
ATOM 860 N N . PHE A 1 110 ? 15.404 -0.132 0.276 1.00 65.69 110 PHE A N 1
ATOM 861 C CA . PHE A 1 110 ? 15.262 -1.284 -0.610 1.00 65.69 110 PHE A CA 1
ATOM 862 C C . PHE A 1 110 ? 16.506 -2.188 -0.545 1.00 65.69 110 PHE A C 1
ATOM 864 O O . PHE A 1 110 ? 16.847 -2.846 -1.515 1.00 65.69 110 PHE A O 1
ATOM 871 N N . LYS A 1 111 ? 17.220 -2.192 0.592 1.00 57.78 111 LYS A N 1
ATOM 872 C CA . LYS A 1 111 ? 18.435 -3.005 0.798 1.00 57.78 111 LYS A CA 1
ATOM 873 C C . LYS A 1 111 ? 18.170 -4.515 0.934 1.00 57.78 111 LYS A C 1
ATOM 875 O O . LYS A 1 111 ? 19.135 -5.270 1.009 1.00 57.78 111 LYS A O 1
ATOM 880 N N . ASP A 1 112 ? 16.909 -4.940 0.970 1.00 56.38 112 ASP A N 1
ATOM 881 C CA . ASP A 1 112 ? 16.533 -6.356 0.948 1.00 56.38 112 ASP A CA 1
ATOM 882 C C . ASP A 1 112 ? 16.686 -6.879 -0.487 1.00 56.38 112 ASP A C 1
ATOM 884 O O . ASP A 1 112 ? 16.124 -6.304 -1.417 1.00 56.38 112 ASP A O 1
ATOM 888 N N . GLN A 1 113 ? 17.487 -7.930 -0.668 1.00 53.41 113 GLN A N 1
ATOM 889 C CA . GLN A 1 113 ? 18.088 -8.319 -1.951 1.00 53.41 113 GLN A CA 1
ATOM 890 C C . GLN A 1 113 ? 17.126 -8.849 -3.034 1.00 53.41 113 GLN A C 1
ATOM 892 O O . GLN A 1 113 ? 17.592 -9.129 -4.133 1.00 53.41 113 GLN A O 1
ATOM 897 N N . ASP A 1 114 ? 15.813 -8.908 -2.796 1.00 56.88 114 ASP A N 1
ATOM 898 C CA . ASP A 1 114 ? 14.892 -9.614 -3.701 1.00 56.88 114 ASP A CA 1
ATOM 899 C C . ASP A 1 114 ? 13.850 -8.729 -4.401 1.00 56.88 114 ASP A C 1
ATOM 901 O O . ASP A 1 114 ? 13.173 -9.197 -5.316 1.00 56.88 114 ASP A O 1
ATOM 905 N N . LEU A 1 115 ? 13.692 -7.454 -4.015 1.00 67.44 115 LEU A N 1
ATOM 906 C CA . LEU A 1 115 ? 12.631 -6.600 -4.566 1.00 67.44 115 LEU A CA 1
ATOM 907 C C . LEU A 1 115 ? 13.172 -5.265 -5.067 1.00 67.44 115 LEU A C 1
ATOM 909 O O . LEU A 1 115 ? 13.762 -4.481 -4.322 1.00 67.44 115 LEU A O 1
ATOM 913 N N . THR A 1 116 ? 12.881 -4.961 -6.331 1.00 86.94 116 THR A N 1
ATOM 914 C CA . THR A 1 116 ? 13.097 -3.617 -6.872 1.00 86.94 116 THR A CA 1
ATOM 915 C C . THR A 1 116 ? 12.220 -2.596 -6.130 1.00 86.94 116 THR A C 1
ATOM 917 O O . THR A 1 116 ? 11.214 -2.974 -5.513 1.00 86.94 116 THR A O 1
ATOM 920 N N . PRO A 1 117 ? 12.536 -1.290 -6.202 1.00 88.81 117 PRO A N 1
ATOM 921 C CA . PRO A 1 117 ? 11.722 -0.263 -5.563 1.00 88.81 117 PRO A CA 1
ATOM 922 C C . PRO A 1 117 ? 10.237 -0.303 -5.929 1.00 88.81 117 PRO A C 1
ATOM 924 O O . PRO A 1 117 ? 9.386 -0.229 -5.041 1.00 88.81 117 PRO A O 1
ATOM 927 N N . TRP A 1 118 ? 9.937 -0.505 -7.212 1.00 92.06 118 TRP A N 1
ATOM 928 C CA . TRP A 1 118 ? 8.576 -0.652 -7.726 1.00 92.06 118 TRP A CA 1
ATOM 929 C C . TRP A 1 118 ? 7.892 -1.903 -7.181 1.00 92.06 118 TRP A C 1
ATOM 931 O O . TRP A 1 118 ? 6.754 -1.826 -6.718 1.00 92.06 118 TRP A O 1
ATOM 941 N N . THR A 1 119 ? 8.598 -3.037 -7.161 1.00 92.31 119 THR A N 1
ATOM 942 C CA . THR A 1 119 ? 8.064 -4.296 -6.627 1.00 92.31 119 THR A CA 1
ATOM 943 C C . THR A 1 119 ? 7.715 -4.159 -5.146 1.00 92.31 119 THR A C 1
ATOM 945 O O . THR A 1 119 ? 6.593 -4.467 -4.748 1.00 92.31 119 THR A O 1
ATOM 948 N N . LYS A 1 120 ? 8.631 -3.622 -4.326 1.00 92.06 120 LYS A N 1
ATOM 949 C CA . LYS A 1 120 ? 8.398 -3.424 -2.885 1.00 92.06 120 LYS A CA 1
ATOM 950 C C . LYS A 1 120 ? 7.261 -2.439 -2.623 1.00 92.06 120 LYS A C 1
ATOM 952 O O . LYS A 1 120 ? 6.396 -2.726 -1.800 1.00 92.06 120 LYS A O 1
ATOM 957 N N . LEU A 1 121 ? 7.251 -1.299 -3.319 1.00 93.06 121 LEU A N 1
ATOM 958 C CA . LEU A 1 121 ? 6.215 -0.279 -3.154 1.00 93.06 121 LEU A CA 1
ATOM 959 C C . LEU A 1 121 ? 4.826 -0.846 -3.453 1.00 93.06 121 LEU A C 1
ATOM 961 O O . LEU A 1 121 ? 3.927 -0.742 -2.621 1.00 93.06 121 LEU A O 1
ATOM 965 N N . THR A 1 122 ? 4.678 -1.485 -4.611 1.00 95.12 122 THR A N 1
ATOM 966 C CA . THR A 1 122 ? 3.393 -2.032 -5.060 1.00 95.12 122 THR A CA 1
ATOM 967 C C . THR A 1 122 ? 2.927 -3.165 -4.148 1.00 95.12 122 THR A C 1
ATOM 969 O O . THR A 1 122 ? 1.753 -3.210 -3.784 1.00 95.12 122 THR A O 1
ATOM 972 N N . ASN A 1 123 ? 3.842 -4.037 -3.704 1.00 94.88 123 ASN A N 1
ATOM 973 C CA . ASN A 1 123 ? 3.517 -5.125 -2.783 1.00 94.88 123 ASN A CA 1
ATOM 974 C C . ASN A 1 123 ? 2.943 -4.607 -1.458 1.00 94.88 123 ASN A C 1
ATOM 976 O O . ASN A 1 123 ? 1.868 -5.028 -1.037 1.00 94.88 123 ASN A O 1
ATOM 980 N N . VAL A 1 124 ? 3.642 -3.660 -0.829 1.00 94.50 124 VAL A N 1
ATOM 981 C CA . VAL A 1 124 ? 3.258 -3.100 0.473 1.00 94.50 124 VAL A CA 1
ATOM 982 C C . VAL A 1 124 ? 1.937 -2.330 0.382 1.00 94.50 124 VAL A C 1
ATOM 984 O O . VAL A 1 124 ? 1.074 -2.502 1.241 1.00 94.50 124 VAL A O 1
ATOM 987 N N . LEU A 1 125 ? 1.741 -1.537 -0.677 1.00 96.50 125 LEU A N 1
ATOM 988 C CA . LEU A 1 125 ? 0.489 -0.808 -0.913 1.00 96.50 125 LEU A CA 1
ATOM 989 C C . LEU A 1 125 ? -0.700 -1.749 -1.102 1.00 96.50 125 LEU A C 1
ATOM 991 O O . LEU A 1 125 ? -1.747 -1.547 -0.491 1.00 96.50 125 LEU A O 1
ATOM 995 N N . THR A 1 126 ? -0.527 -2.783 -1.925 1.00 96.69 126 THR A N 1
ATOM 996 C CA . THR A 1 126 ? -1.590 -3.748 -2.226 1.00 96.69 126 THR A CA 1
ATOM 997 C C . THR A 1 126 ? -2.002 -4.504 -0.964 1.00 96.69 126 THR A C 1
ATOM 999 O O . THR A 1 126 ? -3.189 -4.571 -0.656 1.00 96.69 126 THR A O 1
ATOM 1002 N N . LEU A 1 127 ? -1.038 -4.992 -0.172 1.00 95.75 127 LEU A N 1
ATOM 1003 C CA . LEU A 1 127 ? -1.320 -5.654 1.109 1.00 95.75 127 LEU A CA 1
ATOM 1004 C C . LEU A 1 127 ? -2.008 -4.720 2.113 1.00 95.75 127 LEU A C 1
ATOM 1006 O O . LEU A 1 127 ? -2.956 -5.129 2.781 1.00 95.75 127 LEU A O 1
ATOM 1010 N N . GLY A 1 128 ? -1.554 -3.467 2.210 1.00 96.31 128 GLY A N 1
ATOM 1011 C CA . GLY A 1 128 ? -2.161 -2.474 3.095 1.00 96.31 128 GLY A CA 1
ATOM 1012 C C . GLY A 1 128 ? -3.622 -2.193 2.735 1.00 96.31 128 GLY A C 1
ATOM 1013 O O . GLY A 1 128 ? -4.490 -2.215 3.607 1.00 96.31 128 GLY A O 1
ATOM 1014 N N . LEU A 1 129 ? -3.908 -1.991 1.446 1.00 96.62 129 LEU A N 1
ATOM 1015 C CA . LEU A 1 129 ? -5.262 -1.758 0.938 1.00 96.62 129 LEU A CA 1
ATOM 1016 C C . LEU A 1 129 ? -6.185 -2.963 1.149 1.00 96.62 129 LEU A C 1
ATOM 1018 O O . LEU A 1 129 ? -7.307 -2.781 1.621 1.00 96.62 129 LEU A O 1
ATOM 1022 N N . ILE A 1 130 ? -5.709 -4.182 0.869 1.00 95.25 130 ILE A N 1
ATOM 1023 C CA . ILE A 1 130 ? -6.468 -5.411 1.146 1.00 95.25 130 ILE A CA 1
ATOM 1024 C C . ILE A 1 130 ? -6.791 -5.501 2.638 1.00 95.25 130 ILE A C 1
ATOM 1026 O O . ILE A 1 130 ? -7.949 -5.674 3.000 1.00 95.25 130 ILE A O 1
ATOM 1030 N N . SER A 1 131 ? -5.800 -5.291 3.508 1.00 94.62 131 SER A N 1
ATOM 1031 C CA . SER A 1 131 ? -6.004 -5.355 4.957 1.00 94.62 131 SER A CA 1
ATOM 1032 C C . SER A 1 131 ? -7.030 -4.332 5.462 1.00 94.62 131 SER A C 1
ATOM 1034 O O . SER A 1 131 ? -7.803 -4.638 6.371 1.00 94.62 131 SER A O 1
ATOM 1036 N N . LEU A 1 132 ? -7.069 -3.126 4.883 1.00 94.25 132 LEU A N 1
ATOM 1037 C CA . LEU A 1 132 ? -8.100 -2.139 5.213 1.00 94.25 132 LEU A CA 1
ATOM 1038 C C . LEU A 1 132 ? -9.483 -2.575 4.717 1.00 94.25 132 LEU A C 1
ATOM 1040 O O . LEU A 1 132 ? -10.449 -2.444 5.461 1.00 94.25 132 LEU A O 1
ATOM 1044 N N . ALA A 1 133 ? -9.591 -3.108 3.499 1.00 93.25 133 ALA A N 1
ATOM 1045 C CA . ALA A 1 133 ? -10.867 -3.562 2.946 1.00 93.25 133 ALA A CA 1
ATOM 1046 C C . ALA A 1 133 ? -11.429 -4.793 3.682 1.00 93.25 133 ALA A C 1
ATOM 1048 O O . ALA A 1 133 ? -12.639 -4.895 3.861 1.00 93.25 133 ALA A O 1
ATOM 1049 N N . GLU A 1 134 ? -10.565 -5.690 4.168 1.00 91.62 134 GLU A N 1
ATOM 1050 C CA . GLU A 1 134 ? -10.961 -6.822 5.016 1.00 91.62 134 GLU A CA 1
ATOM 1051 C C . GLU A 1 134 ? -11.536 -6.350 6.361 1.00 91.62 134 GLU A C 1
ATOM 1053 O O . GLU A 1 134 ? -12.548 -6.875 6.825 1.00 91.62 134 GLU A O 1
ATOM 1058 N N . ASN A 1 135 ? -10.932 -5.321 6.966 1.00 90.31 135 ASN A N 1
ATOM 1059 C CA . ASN A 1 135 ? -11.428 -4.720 8.207 1.00 90.31 135 ASN A CA 1
ATOM 1060 C C . ASN A 1 135 ? -12.680 -3.846 7.995 1.00 90.31 135 ASN A C 1
ATOM 1062 O O . ASN A 1 135 ? -13.495 -3.709 8.907 1.00 90.31 135 ASN A O 1
ATOM 1066 N N . PHE A 1 136 ? -12.836 -3.251 6.809 1.00 91.81 136 PHE A N 1
ATOM 1067 C CA . PHE A 1 136 ? -13.918 -2.328 6.461 1.00 91.81 136 PHE A CA 1
ATOM 1068 C C . PHE A 1 136 ? -14.530 -2.703 5.099 1.00 91.81 136 PHE A C 1
ATOM 1070 O O . PHE A 1 136 ? -14.212 -2.078 4.080 1.00 91.81 136 PHE A O 1
ATOM 1077 N N . PRO A 1 137 ? -15.466 -3.674 5.063 1.00 90.12 137 PRO A N 1
ATOM 1078 C CA . PRO A 1 137 ? -15.990 -4.247 3.817 1.00 90.12 137 PRO A CA 1
ATOM 1079 C C . PRO A 1 137 ? -16.615 -3.245 2.836 1.00 90.12 137 PRO A C 1
ATOM 1081 O O . PRO A 1 137 ? -16.681 -3.518 1.640 1.00 90.12 137 PRO A O 1
ATOM 1084 N N . LYS A 1 138 ? -17.031 -2.058 3.308 1.00 93.06 138 LYS A N 1
ATOM 1085 C CA . LYS A 1 138 ? -17.559 -0.975 2.459 1.00 93.06 138 LYS A CA 1
ATOM 1086 C C . LYS A 1 138 ? -16.589 -0.525 1.358 1.00 93.06 138 LYS A C 1
ATOM 1088 O O . LYS A 1 138 ? -17.029 0.038 0.363 1.00 93.06 138 LYS A O 1
ATOM 1093 N N . PHE A 1 139 ? -15.285 -0.767 1.520 1.00 93.00 139 PHE A N 1
ATOM 1094 C CA . PHE A 1 139 ? -14.273 -0.404 0.527 1.00 93.00 139 PHE A CA 1
ATOM 1095 C C . PHE A 1 139 ? -13.993 -1.497 -0.513 1.00 93.00 139 PHE A C 1
ATOM 1097 O O . PHE A 1 139 ? -13.149 -1.284 -1.379 1.00 93.00 139 PHE A O 1
ATOM 1104 N N . GLY A 1 140 ? -14.675 -2.647 -0.462 1.00 90.50 140 GLY A N 1
ATOM 1105 C CA . GLY A 1 140 ? -14.418 -3.766 -1.377 1.00 90.50 140 GLY A CA 1
ATOM 1106 C C . GLY A 1 140 ? -14.560 -3.391 -2.857 1.00 90.50 140 GLY A C 1
ATOM 1107 O O . GLY A 1 140 ? -13.658 -3.654 -3.647 1.00 90.50 140 GLY A O 1
ATOM 1108 N N . GLU A 1 141 ? -15.644 -2.708 -3.231 1.00 90.62 141 GLU A N 1
ATOM 1109 C CA . GLU A 1 141 ? -15.856 -2.252 -4.615 1.00 90.62 141 GLU A CA 1
ATOM 1110 C C . GLU A 1 141 ? -14.815 -1.204 -5.037 1.00 90.62 141 GLU A C 1
ATOM 1112 O O . GLU A 1 141 ? -14.253 -1.269 -6.129 1.00 90.62 141 GLU A O 1
ATOM 1117 N N . LEU A 1 142 ? -14.488 -0.272 -4.137 1.00 92.75 142 LEU A N 1
ATOM 1118 C CA . LEU A 1 142 ? -13.478 0.752 -4.394 1.00 92.75 142 LEU A CA 1
ATOM 1119 C C . LEU A 1 142 ? -12.080 0.141 -4.594 1.00 92.75 142 LEU A C 1
ATOM 1121 O O . LEU A 1 142 ? -11.315 0.625 -5.427 1.00 92.75 142 LEU A O 1
ATOM 1125 N N . LEU A 1 143 ? -11.756 -0.930 -3.864 1.00 93.88 143 LEU A N 1
ATOM 1126 C CA . LEU A 1 143 ? -10.517 -1.687 -4.038 1.00 93.88 143 LEU A CA 1
ATOM 1127 C C . LEU A 1 143 ? -10.452 -2.360 -5.412 1.00 93.88 143 LEU A C 1
ATOM 1129 O O . LEU A 1 143 ? -9.427 -2.271 -6.085 1.00 93.88 143 LEU A O 1
ATOM 1133 N N . LEU A 1 144 ? -11.540 -3.011 -5.833 1.00 91.69 144 LEU A N 1
ATOM 1134 C CA . LEU A 1 144 ? -11.615 -3.667 -7.140 1.00 91.69 144 LEU A CA 1
ATOM 1135 C C . LEU A 1 144 ? -11.443 -2.662 -8.282 1.00 91.69 144 LEU A C 1
ATOM 1137 O O . LEU A 1 144 ? -10.653 -2.905 -9.193 1.00 91.69 144 LEU A O 1
ATOM 1141 N N . ASN A 1 145 ? -12.101 -1.504 -8.192 1.00 92.31 145 ASN A N 1
ATOM 1142 C CA . ASN A 1 145 ? -11.926 -0.422 -9.162 1.00 92.31 145 ASN A CA 1
ATOM 1143 C C . ASN A 1 145 ? -10.475 0.082 -9.185 1.00 92.31 145 ASN A C 1
ATOM 1145 O O . ASN A 1 145 ? -9.897 0.246 -10.255 1.00 92.31 145 ASN A O 1
ATOM 1149 N N . ALA A 1 146 ? -9.837 0.234 -8.020 1.00 93.06 146 ALA A N 1
ATOM 1150 C CA . ALA A 1 146 ? -8.427 0.612 -7.949 1.00 93.06 146 ALA A CA 1
ATOM 1151 C C . ALA A 1 146 ? -7.494 -0.433 -8.586 1.00 93.06 146 ALA A C 1
ATOM 1153 O O . ALA A 1 146 ? -6.502 -0.063 -9.213 1.00 93.06 146 ALA A O 1
ATOM 1154 N N . PHE A 1 147 ? -7.795 -1.729 -8.448 1.00 94.69 147 PHE A N 1
ATOM 1155 C CA . PHE A 1 147 ? -7.044 -2.794 -9.118 1.00 94.69 147 PHE A CA 1
ATOM 1156 C C . PHE A 1 147 ? -7.237 -2.749 -10.634 1.00 94.69 147 PHE A C 1
ATOM 1158 O O . PHE A 1 147 ? -6.258 -2.896 -11.367 1.00 94.69 147 PHE A O 1
ATOM 1165 N N . TYR A 1 148 ? -8.462 -2.492 -11.099 1.00 91.94 148 TYR A N 1
ATOM 1166 C CA . TYR A 1 148 ? -8.759 -2.282 -12.516 1.00 91.94 148 TYR A CA 1
ATOM 1167 C C . TYR A 1 148 ? -7.980 -1.103 -13.095 1.00 91.94 148 TYR A C 1
ATOM 1169 O O . TYR A 1 148 ? -7.307 -1.259 -14.115 1.00 91.94 148 TYR A O 1
ATOM 1177 N N . ASP A 1 149 ? -8.010 0.045 -12.421 1.00 91.75 149 ASP A N 1
ATOM 1178 C CA . ASP A 1 149 ? -7.292 1.246 -12.843 1.00 91.75 149 ASP A CA 1
ATOM 1179 C C . ASP A 1 149 ? -5.779 1.019 -12.841 1.00 91.75 149 ASP A C 1
ATOM 1181 O O . ASP A 1 149 ? -5.087 1.393 -13.788 1.00 91.75 149 ASP A O 1
ATOM 1185 N N . TYR A 1 150 ? -5.255 0.372 -11.796 1.00 94.31 150 TYR A N 1
ATOM 1186 C CA . TYR A 1 150 ? -3.843 0.021 -11.708 1.00 94.31 150 TYR A CA 1
ATOM 1187 C C . TYR A 1 150 ? -3.418 -0.864 -12.883 1.00 94.31 150 TYR A C 1
ATOM 1189 O O . TYR A 1 150 ? -2.491 -0.497 -13.602 1.00 94.31 150 TYR A O 1
ATOM 1197 N N . ILE A 1 151 ? -4.111 -1.987 -13.113 1.00 92.69 151 ILE A N 1
ATOM 1198 C CA . ILE A 1 151 ? -3.763 -2.921 -14.188 1.00 92.69 151 ILE A CA 1
ATOM 1199 C C . ILE A 1 151 ? -3.922 -2.241 -15.543 1.00 92.69 151 ILE A C 1
ATOM 1201 O O . ILE A 1 151 ? -2.993 -2.279 -16.341 1.00 92.69 151 ILE A O 1
ATOM 1205 N N . SER A 1 152 ? -5.038 -1.559 -15.804 1.00 89.94 152 SER A N 1
ATOM 1206 C CA . SER A 1 152 ? -5.297 -0.903 -17.093 1.00 89.94 152 SER A CA 1
ATOM 1207 C C . SER A 1 152 ? -4.191 0.080 -17.481 1.00 89.94 152 SER A C 1
ATOM 1209 O O . SER A 1 152 ? -3.754 0.065 -18.633 1.00 89.94 152 SER A O 1
ATOM 1211 N N . ASN A 1 153 ? -3.663 0.832 -16.509 1.00 89.25 153 ASN A N 1
ATOM 1212 C CA . ASN A 1 153 ? -2.595 1.816 -16.703 1.00 89.25 153 ASN A CA 1
ATOM 1213 C C . ASN A 1 153 ? -1.179 1.219 -16.818 1.00 89.25 153 ASN A C 1
ATOM 1215 O O . ASN A 1 153 ? -0.213 1.966 -16.992 1.00 89.25 153 ASN A O 1
ATOM 1219 N N . LEU A 1 154 ? -1.012 -0.106 -16.722 1.00 92.69 154 LEU A N 1
ATOM 1220 C CA . LEU A 1 154 ? 0.292 -0.732 -16.933 1.00 92.69 154 LEU A CA 1
ATOM 1221 C C . LEU A 1 154 ? 0.677 -0.763 -18.415 1.00 92.69 154 LEU A C 1
ATOM 1223 O O . LEU A 1 154 ? -0.038 -1.350 -19.230 1.00 92.69 154 LEU A O 1
ATOM 1227 N N . ASP A 1 155 ? 1.849 -0.210 -18.724 1.00 91.25 155 ASP A N 1
ATOM 1228 C CA . ASP A 1 155 ? 2.550 -0.397 -19.990 1.00 91.25 155 ASP A CA 1
ATOM 1229 C C . ASP A 1 155 ? 3.543 -1.562 -19.853 1.00 91.25 155 ASP A C 1
ATOM 1231 O O . ASP A 1 155 ? 4.593 -1.438 -19.224 1.00 91.25 155 ASP A O 1
ATOM 1235 N N . THR A 1 156 ? 3.201 -2.723 -20.412 1.00 85.50 156 THR A N 1
ATOM 1236 C CA . THR A 1 156 ? 4.015 -3.943 -20.309 1.00 85.50 156 THR A CA 1
ATOM 1237 C C . THR A 1 156 ? 5.323 -3.873 -21.090 1.00 85.50 156 THR A C 1
ATOM 1239 O O . THR A 1 156 ? 6.197 -4.702 -20.837 1.00 85.50 156 THR A O 1
ATOM 1242 N N . ASP A 1 157 ? 5.503 -2.890 -21.975 1.00 91.06 157 ASP A N 1
ATOM 1243 C CA . ASP A 1 157 ? 6.771 -2.675 -22.678 1.00 91.06 157 ASP A CA 1
ATOM 1244 C C . ASP A 1 157 ? 7.809 -1.987 -21.771 1.00 91.06 157 ASP A C 1
ATOM 1246 O O . ASP A 1 157 ? 9.016 -2.018 -22.034 1.00 91.06 157 ASP A O 1
ATOM 1250 N N . GLN A 1 158 ? 7.365 -1.403 -20.652 1.00 90.62 158 GLN A N 1
ATOM 1251 C CA . GLN A 1 158 ? 8.217 -0.715 -19.687 1.00 90.62 158 GLN A CA 1
ATOM 1252 C C . GLN A 1 158 ? 8.610 -1.634 -18.520 1.00 90.62 158 GLN A C 1
ATOM 1254 O O . GLN A 1 158 ? 7.784 -2.091 -17.729 1.00 90.62 158 GLN A O 1
ATOM 1259 N N . LEU A 1 159 ? 9.917 -1.850 -18.340 1.00 90.19 159 LEU A N 1
ATOM 1260 C CA . LEU A 1 159 ? 10.453 -2.780 -17.333 1.00 90.19 159 LEU A CA 1
ATOM 1261 C C . LEU A 1 159 ? 9.998 -2.468 -15.891 1.00 90.19 159 LEU A C 1
ATOM 1263 O O . LEU A 1 159 ? 9.732 -3.373 -15.103 1.00 90.19 159 LEU A O 1
ATOM 1267 N N . TYR A 1 160 ? 9.880 -1.193 -15.518 1.00 89.94 160 TYR A N 1
ATOM 1268 C CA . TYR A 1 160 ? 9.436 -0.813 -14.171 1.00 89.94 160 TYR A CA 1
ATOM 1269 C C . TYR A 1 160 ? 7.941 -1.072 -13.926 1.00 89.94 160 TYR A C 1
ATOM 1271 O O . TYR A 1 160 ? 7.562 -1.391 -12.796 1.00 89.94 160 TYR A O 1
ATOM 1279 N N . HIS A 1 161 ? 7.101 -1.036 -14.966 1.00 93.94 161 HIS A N 1
ATOM 1280 C CA . HIS A 1 161 ? 5.709 -1.487 -14.874 1.00 93.94 161 HIS A CA 1
ATOM 1281 C C . HIS A 1 161 ? 5.639 -2.996 -14.650 1.00 93.94 161 HIS A C 1
ATOM 1283 O O . HIS A 1 161 ? 4.879 -3.443 -13.793 1.00 93.94 161 HIS A O 1
ATOM 1289 N N . GLN A 1 162 ? 6.487 -3.777 -15.326 1.00 92.62 162 GLN A N 1
ATOM 1290 C CA . GLN A 1 162 ? 6.589 -5.218 -15.081 1.00 92.62 162 GLN A CA 1
ATOM 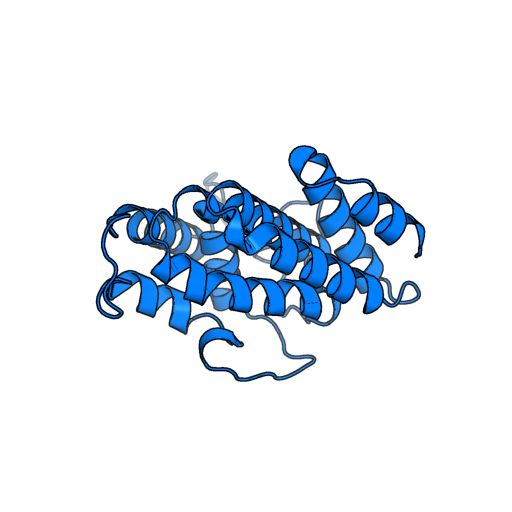1291 C C . GLN A 1 162 ? 7.011 -5.510 -13.631 1.00 92.62 162 GLN A C 1
ATOM 1293 O O . GLN A 1 162 ? 6.410 -6.344 -12.956 1.00 92.62 162 GLN A O 1
ATOM 1298 N N . PHE A 1 163 ? 7.995 -4.778 -13.098 1.00 93.00 163 PHE A N 1
ATOM 1299 C CA . PHE A 1 163 ? 8.395 -4.912 -11.695 1.00 93.00 163 PHE A CA 1
ATOM 1300 C C . PHE A 1 163 ? 7.296 -4.526 -10.705 1.00 93.00 163 PHE A C 1
ATOM 1302 O O . PHE A 1 163 ? 7.166 -5.174 -9.660 1.00 93.00 163 PHE A O 1
ATOM 1309 N N . SER A 1 164 ? 6.525 -3.481 -11.009 1.00 94.19 164 SER A N 1
ATOM 1310 C CA . SER A 1 164 ? 5.351 -3.105 -10.224 1.00 94.19 164 SER A CA 1
ATOM 1311 C C . SER A 1 164 ? 4.315 -4.235 -10.241 1.00 94.19 164 SER A C 1
ATOM 1313 O O . SER A 1 164 ? 3.895 -4.672 -9.168 1.00 94.19 164 SER A O 1
ATOM 1315 N N . LEU A 1 165 ? 4.008 -4.792 -11.421 1.00 94.31 165 LEU A N 1
ATOM 1316 C CA . LEU A 1 165 ? 3.068 -5.905 -11.584 1.00 94.31 165 LEU A CA 1
ATOM 1317 C C . LEU A 1 165 ? 3.486 -7.128 -10.763 1.00 94.31 165 LEU A C 1
ATOM 1319 O O . LEU A 1 165 ? 2.661 -7.712 -10.067 1.00 94.31 165 LEU A O 1
ATOM 1323 N N . VAL A 1 166 ? 4.776 -7.480 -10.753 1.00 93.19 166 VAL A N 1
ATOM 1324 C CA . VAL A 1 166 ? 5.292 -8.557 -9.889 1.00 93.19 166 VAL A CA 1
ATOM 1325 C C . VAL A 1 166 ? 4.965 -8.288 -8.417 1.00 93.19 166 VAL A C 1
ATOM 1327 O O . VAL A 1 166 ? 4.530 -9.195 -7.710 1.00 93.19 166 VAL A O 1
ATOM 1330 N N . GLY A 1 167 ? 5.127 -7.048 -7.949 1.00 94.06 167 GLY A N 1
ATOM 1331 C CA . GLY A 1 167 ? 4.823 -6.671 -6.567 1.00 94.06 167 GLY A CA 1
ATOM 1332 C C . GLY A 1 167 ? 3.340 -6.815 -6.229 1.00 94.06 167 GLY A C 1
ATOM 1333 O O . GLY A 1 167 ? 3.000 -7.338 -5.163 1.00 94.06 167 GLY A O 1
ATOM 1334 N N . PHE A 1 168 ? 2.475 -6.405 -7.159 1.00 94.88 168 PHE A N 1
ATOM 1335 C CA . PHE A 1 168 ? 1.028 -6.585 -7.077 1.00 94.88 168 PHE A CA 1
ATOM 1336 C C . PHE A 1 168 ? 0.642 -8.071 -6.995 1.00 94.88 168 PHE A C 1
ATOM 1338 O O . PHE A 1 168 ? -0.032 -8.488 -6.054 1.00 94.88 168 PHE A O 1
ATOM 1345 N N . LEU A 1 169 ? 1.153 -8.906 -7.906 1.00 92.94 169 LEU A N 1
ATOM 1346 C CA . LEU A 1 169 ? 0.876 -10.347 -7.925 1.00 92.94 169 LEU A CA 1
ATOM 1347 C C . LEU A 1 169 ? 1.380 -11.053 -6.659 1.00 92.94 169 LEU A C 1
ATOM 1349 O O . LEU A 1 169 ? 0.669 -11.867 -6.072 1.00 92.94 169 LEU A O 1
ATOM 1353 N N . GLN A 1 170 ? 2.577 -10.701 -6.181 1.00 92.75 170 GLN A N 1
ATOM 1354 C CA . GLN A 1 170 ? 3.113 -11.214 -4.917 1.00 92.75 170 GLN A CA 1
ATOM 1355 C C . GLN A 1 170 ? 2.225 -10.871 -3.713 1.00 92.75 170 GLN A C 1
ATOM 1357 O O . GLN A 1 170 ? 2.205 -11.625 -2.740 1.00 92.75 170 GLN A O 1
ATOM 1362 N N . ALA A 1 171 ? 1.525 -9.732 -3.737 1.00 93.06 171 ALA A N 1
ATOM 1363 C CA . ALA A 1 171 ? 0.592 -9.358 -2.678 1.00 93.06 171 ALA A CA 1
ATOM 1364 C C . ALA A 1 171 ? -0.696 -10.180 -2.764 1.00 93.06 171 ALA A C 1
ATOM 1366 O O . ALA A 1 171 ? -1.118 -10.739 -1.755 1.00 93.06 171 ALA A O 1
ATOM 1367 N N . LEU A 1 172 ? -1.261 -10.336 -3.966 1.00 91.56 172 LEU A N 1
ATOM 1368 C CA . LEU A 1 172 ? -2.450 -11.163 -4.183 1.00 91.56 172 LEU A CA 1
ATOM 1369 C C . LEU A 1 172 ? -2.238 -12.616 -3.736 1.00 91.56 172 LEU A C 1
ATOM 1371 O O . LEU A 1 172 ? -3.092 -13.177 -3.058 1.00 91.56 172 LEU A O 1
ATOM 1375 N N . ILE A 1 173 ? -1.073 -13.207 -4.026 1.00 89.56 173 ILE A N 1
ATOM 1376 C CA . ILE A 1 173 ? -0.739 -14.576 -3.585 1.00 89.56 173 ILE A CA 1
ATOM 1377 C C . ILE A 1 173 ? -0.771 -14.706 -2.053 1.00 89.56 173 ILE A C 1
ATOM 1379 O O . ILE A 1 173 ? -1.171 -15.742 -1.525 1.00 89.56 173 ILE A O 1
ATOM 1383 N N . LYS A 1 174 ? -0.353 -13.661 -1.328 1.00 88.69 174 LYS A N 1
ATOM 1384 C CA . LYS A 1 174 ? -0.360 -13.637 0.144 1.00 88.69 174 LYS A CA 1
ATOM 1385 C C . LYS A 1 174 ? -1.750 -13.384 0.735 1.00 88.69 174 LYS A C 1
ATOM 1387 O O . LYS A 1 174 ? -1.954 -13.696 1.905 1.00 88.69 174 LYS A O 1
ATOM 1392 N N . SER A 1 175 ? -2.686 -12.871 -0.061 1.00 86.31 175 SER A N 1
ATOM 1393 C CA . SER A 1 175 ? -4.061 -12.570 0.345 1.00 86.31 175 SER A CA 1
ATOM 1394 C C . SER A 1 175 ? -5.076 -13.187 -0.631 1.00 86.31 175 SER A C 1
ATOM 1396 O O . SER A 1 175 ? -5.738 -12.458 -1.373 1.00 86.31 175 SER A O 1
ATOM 1398 N N . PRO A 1 176 ? -5.239 -14.527 -0.640 1.00 78.06 176 PRO A N 1
ATOM 1399 C CA . PRO A 1 176 ? -6.099 -15.218 -1.607 1.00 78.06 176 PRO A CA 1
ATOM 1400 C C . PRO A 1 176 ? -7.573 -14.807 -1.529 1.00 78.06 176 PRO A C 1
ATOM 1402 O O . PRO A 1 176 ? -8.282 -14.895 -2.524 1.00 78.06 176 PRO A O 1
ATOM 1405 N N . SER A 1 177 ? -8.026 -14.327 -0.366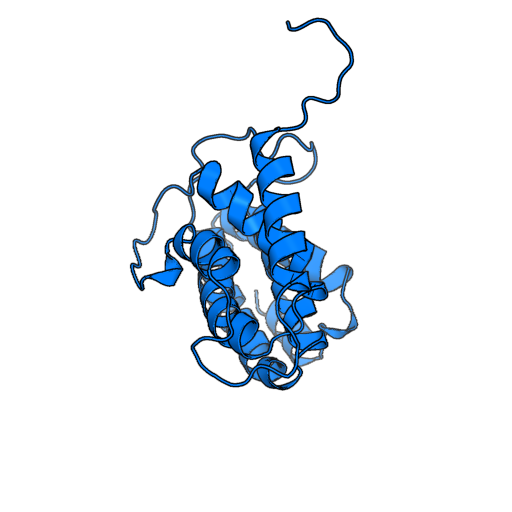 1.00 76.31 177 SER A N 1
ATOM 1406 C CA . SER A 1 177 ? -9.356 -13.742 -0.139 1.00 76.31 177 SER A CA 1
ATOM 1407 C C . SER A 1 177 ? -9.676 -12.587 -1.092 1.00 76.31 177 SER A C 1
ATOM 1409 O O . SER A 1 177 ? -10.838 -12.385 -1.432 1.00 76.31 177 SER A O 1
ATOM 1411 N N . ALA A 1 178 ? -8.656 -11.846 -1.533 1.00 74.25 178 ALA A N 1
ATOM 1412 C CA . ALA A 1 178 ? -8.794 -10.733 -2.466 1.00 74.25 178 ALA A CA 1
ATOM 1413 C C . ALA A 1 178 ? -8.812 -11.175 -3.943 1.00 74.25 178 ALA A C 1
ATOM 1415 O O . ALA A 1 178 ? -9.098 -10.359 -4.818 1.00 74.25 178 ALA A O 1
ATOM 1416 N N . ILE A 1 179 ? -8.505 -12.444 -4.238 1.00 72.44 179 ILE A N 1
ATOM 1417 C CA . ILE A 1 179 ? -8.534 -12.995 -5.595 1.00 72.44 179 ILE A CA 1
ATOM 1418 C C . ILE A 1 179 ? -9.937 -13.545 -5.860 1.00 72.44 179 ILE A C 1
ATOM 1420 O O . ILE A 1 179 ? -10.260 -14.674 -5.494 1.00 72.44 179 ILE A O 1
ATOM 1424 N N . ASN A 1 180 ? -10.771 -12.750 -6.524 1.00 74.25 180 ASN A N 1
ATOM 1425 C CA . ASN A 1 180 ? -12.016 -13.226 -7.121 1.00 74.25 180 ASN A CA 1
ATOM 1426 C C . ASN A 1 180 ? -11.838 -13.457 -8.635 1.00 74.25 180 ASN A C 1
ATOM 1428 O O . ASN A 1 180 ? -10.782 -13.182 -9.213 1.00 74.25 180 ASN A O 1
ATOM 1432 N N . GLU A 1 181 ? -12.873 -13.990 -9.285 1.00 76.75 181 GLU A N 1
ATOM 1433 C CA . GLU A 1 181 ? -12.845 -14.279 -10.722 1.00 76.75 181 GLU A CA 1
ATOM 1434 C C . GLU A 1 181 ? -12.572 -13.021 -11.568 1.00 76.75 181 GLU A C 1
ATOM 1436 O O . GLU A 1 181 ? -11.895 -13.105 -12.593 1.00 76.75 181 GLU A O 1
ATOM 1441 N N . ASP A 1 182 ? -13.025 -11.852 -11.110 1.00 76.75 182 ASP A N 1
ATOM 1442 C CA . ASP A 1 182 ? -12.827 -10.573 -11.795 1.00 76.75 182 ASP A CA 1
ATOM 1443 C C . ASP A 1 182 ? -11.359 -10.137 -11.766 1.00 76.75 182 ASP A C 1
ATOM 1445 O O . ASP A 1 182 ? -10.791 -9.814 -12.808 1.00 76.75 182 ASP A O 1
ATOM 1449 N N . VAL A 1 183 ? -10.705 -10.213 -10.601 1.00 76.62 183 VAL A N 1
ATOM 1450 C CA . VAL A 1 183 ? -9.267 -9.926 -10.458 1.00 76.62 183 VAL A CA 1
ATOM 1451 C C . VAL A 1 183 ? -8.437 -10.911 -11.282 1.00 76.62 183 VAL A C 1
ATOM 1453 O O . VAL A 1 183 ? -7.472 -10.513 -11.933 1.00 76.62 183 VAL A O 1
ATOM 1456 N N . PHE A 1 184 ? -8.824 -12.190 -11.314 1.00 79.56 184 PHE A N 1
ATOM 1457 C CA . PHE A 1 184 ? -8.136 -13.193 -12.126 1.00 79.56 184 PHE A CA 1
ATOM 1458 C C . PHE A 1 184 ? -8.261 -12.912 -13.632 1.00 79.56 184 PHE A C 1
ATOM 1460 O O . PHE A 1 184 ? -7.265 -12.960 -14.356 1.00 79.56 184 PHE A O 1
ATOM 1467 N N . LYS A 1 185 ? -9.465 -12.585 -14.121 1.00 81.44 185 LYS A N 1
ATOM 1468 C CA . LYS A 1 185 ? -9.683 -12.187 -15.525 1.00 81.44 185 LYS A CA 1
ATOM 1469 C C . LYS A 1 185 ? -8.896 -10.931 -15.881 1.00 81.44 185 LYS A C 1
ATOM 1471 O O . LYS A 1 185 ? -8.294 -10.873 -16.948 1.00 81.44 185 LYS A O 1
ATOM 1476 N N . LEU A 1 186 ? -8.869 -9.961 -14.972 1.00 79.44 186 LEU A N 1
ATOM 1477 C CA . LEU A 1 186 ? -8.159 -8.703 -15.145 1.00 79.44 186 LEU A CA 1
ATOM 1478 C C . LEU A 1 186 ? -6.645 -8.913 -15.289 1.00 79.44 186 LEU A C 1
ATOM 1480 O O . LEU A 1 186 ? -6.049 -8.384 -16.222 1.00 79.44 186 LEU A O 1
ATOM 1484 N N . VAL A 1 187 ? -6.027 -9.726 -14.427 1.00 80.31 187 VAL A N 1
ATOM 1485 C CA . VAL A 1 187 ? -4.590 -10.043 -14.529 1.00 80.31 187 VAL A CA 1
ATOM 1486 C C . VAL A 1 187 ? -4.256 -10.737 -15.852 1.00 80.31 187 VAL A C 1
ATOM 1488 O O . VAL A 1 187 ? -3.262 -10.389 -16.475 1.00 80.31 187 VAL A O 1
ATOM 1491 N N . ASN A 1 188 ? -5.097 -11.667 -16.312 1.00 80.25 188 ASN A N 1
ATOM 1492 C CA . ASN A 1 188 ? -4.880 -12.389 -17.574 1.00 80.25 188 ASN A CA 1
ATOM 1493 C C . ASN A 1 188 ? -5.158 -11.551 -18.837 1.00 80.25 188 ASN A C 1
ATOM 1495 O O . ASN A 1 188 ? -4.991 -12.055 -19.945 1.00 80.25 188 ASN A O 1
ATOM 1499 N N . SER A 1 189 ? -5.628 -10.308 -18.694 1.00 80.12 189 SER A N 1
ATOM 1500 C CA . SER A 1 189 ? -5.888 -9.406 -19.827 1.00 80.12 189 SER A CA 1
ATOM 1501 C C . SER A 1 189 ? -4.663 -8.598 -20.277 1.00 80.12 189 SER A C 1
ATOM 1503 O O . SER A 1 189 ? -4.748 -7.881 -21.275 1.00 80.12 189 SER A O 1
ATOM 1505 N N . LYS A 1 190 ? -3.546 -8.703 -19.549 1.00 70.56 190 LYS A N 1
ATOM 1506 C CA . LYS A 1 190 ? -2.247 -8.101 -19.874 1.00 70.56 190 LYS A CA 1
ATOM 1507 C C . LYS A 1 190 ? -1.287 -9.144 -20.422 1.00 70.56 190 LYS A C 1
ATOM 1509 O O . LYS A 1 190 ? -0.526 -8.770 -21.337 1.00 70.56 190 LYS A O 1
#

pLDDT: mean 82.66, std 15.05, range [31.31, 96.69]

Organism: Pichia kudriavzevii (NCBI:txid4909)

InterPro domains:
  IPR059905 STT4, N-terminal [PF28151] (62-155)